Protein AF-A6FX27-F1 (afdb_monomer_lite)

Secondary structure (DSSP, 8-state):
-EEEEEEEEESS--S-SEEEEEEEEE-TT--EEEEEEEEEEEETTEEEEEPPPSHHHHHBTB-TTS-BGGGEEEEE-TTBS--EEEEEEEEEEEESS-SSBPPTT--TTEEEEEEEE---EE-SBS-EEE-HHHHHHHHHHHHT--TTS-HHHHHHHHTTT---S--S-------SS--S-GGGHHHHHHHHHHHTTT--BTTB-GGG---HHHHHHHHHHTT-EEEEETTTTEEEETTT--EE---TT-EEEEE-TTS-EEEEEEEEEEETTTTEEEEEE-STT-EEEEE-HHHHHHHH--EEEEE--

Sequence (309 aa):
MVGARVELRTRTQPEHNNWTRHLSFKNHDGEYKRWKLDFSRKSDRLYSAEFPDGFEVLNSMIEPGGRSYWDSMYLENRGGRTELPLAHLLVELHYEDPAGNSPRDMDHSKIPILDGAITSTLRAGNHKVALNGLARRSRYAWAGVDSSHSSLVRRVARDLGKCGSDGPGDAFGKNCKYGGAVKLLCSEFASWYYYQEDIEIGGEDFRDIVGTQKMHDAFVAADRAYRWHNGRKAWIHKRTEAEYIPKAGDFLERRGADGDAEHAMIMLRWDAANREAIVFNGPWPVTLRRVKVHEEEIDKGKDYWVGRI

Foldseek 3Di:
DKFKKKKFAFPADWPDQKDWKKKWFADPVGDIDIDIFIWGHPDHRMTITTDPDDPVVVCVLQDPQFWGSLQWIKIWQAQAAIKTRTFWMWIWMAADCDPFADDPVDDQRIQTLATDTDRDMHHHHTGMDICLVRSLVSLCVRLVHDPVDDPLLSVLSNQRVRAGGNPPDDPDDDNQQADDDPQQFQLSNLLSSCQVVVNAQPNDRSSPRRHQVVVQVSLVVSQQKFWQDLVVLFTARPPPRDTDDDDFQKKKWKAALVRHTRGIWTFHDADSVQRKTWTQTDVRPRTIHIDSQNCCCVPVVMIMMIGDD

Structure (mmCIF, N/CA/C/O backbone):
data_AF-A6FX27-F1
#
_entry.id   AF-A6FX27-F1
#
loop_
_atom_site.group_PDB
_atom_site.id
_atom_site.type_symbol
_atom_site.label_atom_id
_atom_site.label_alt_id
_atom_site.label_comp_id
_atom_site.label_asym_id
_atom_site.label_entity_id
_atom_site.label_seq_id
_atom_site.pdbx_PDB_ins_code
_atom_site.Cartn_x
_atom_site.Cartn_y
_atom_site.Cartn_z
_atom_site.occupancy
_atom_site.B_iso_or_equiv
_atom_site.auth_seq_id
_atom_site.auth_comp_id
_atom_site.auth_asym_id
_atom_site.auth_atom_id
_atom_site.pdbx_PDB_model_num
ATOM 1 N N . MET A 1 1 ? 10.744 3.511 15.952 1.00 51.69 1 MET A N 1
ATOM 2 C CA . MET A 1 1 ? 9.627 3.174 16.851 1.00 51.69 1 MET A CA 1
ATOM 3 C C . MET A 1 1 ? 8.370 3.075 16.014 1.00 51.69 1 MET A C 1
ATOM 5 O O . MET A 1 1 ? 8.185 3.893 15.127 1.00 51.69 1 MET A O 1
ATOM 9 N N . VAL A 1 2 ? 7.535 2.064 16.229 1.00 62.97 2 VAL A N 1
ATOM 10 C CA . VAL A 1 2 ? 6.202 2.036 15.621 1.00 62.97 2 VAL A CA 1
ATOM 11 C C . VAL A 1 2 ? 5.199 2.083 16.766 1.00 62.97 2 VAL A C 1
ATOM 13 O O . VAL A 1 2 ? 5.362 1.341 17.732 1.00 62.97 2 VAL A O 1
ATOM 16 N N . GLY A 1 3 ? 4.228 2.985 16.690 1.00 72.81 3 GLY A N 1
ATOM 17 C CA . GLY A 1 3 ? 3.113 3.096 17.628 1.00 72.81 3 GLY A CA 1
ATOM 18 C C . GLY A 1 3 ? 1.789 2.870 16.909 1.00 72.81 3 GLY A C 1
ATOM 19 O O . GLY A 1 3 ? 1.741 2.805 15.677 1.00 72.81 3 GLY A O 1
ATOM 20 N N . ALA A 1 4 ? 0.695 2.770 17.659 1.00 80.19 4 ALA A N 1
ATOM 21 C CA . ALA A 1 4 ? -0.627 2.874 17.060 1.00 80.19 4 ALA A CA 1
ATOM 22 C C . ALA A 1 4 ? -1.542 3.776 17.879 1.00 80.19 4 ALA A C 1
ATOM 24 O O . ALA A 1 4 ? -1.493 3.814 19.106 1.00 80.19 4 ALA A O 1
ATOM 25 N N . ARG A 1 5 ? -2.429 4.476 17.182 1.00 87.50 5 ARG A N 1
ATOM 26 C CA . ARG A 1 5 ? -3.506 5.254 17.781 1.00 87.50 5 ARG A CA 1
ATOM 27 C C . ARG A 1 5 ? -4.819 4.526 17.559 1.00 87.50 5 ARG A C 1
ATOM 29 O O . ARG A 1 5 ? -5.145 4.178 16.422 1.00 87.50 5 ARG A O 1
ATOM 36 N N . VAL A 1 6 ? -5.589 4.336 18.632 1.00 92.31 6 VAL A N 1
ATOM 37 C CA . VAL A 1 6 ? -6.932 3.755 18.557 1.00 92.31 6 VAL A CA 1
ATOM 38 C C . VAL A 1 6 ? -7.965 4.712 19.133 1.00 92.31 6 VAL A C 1
ATOM 40 O O . VAL A 1 6 ? -7.930 5.050 20.317 1.00 92.31 6 VAL A O 1
ATOM 43 N N . GLU A 1 7 ? -8.934 5.103 18.309 1.00 95.50 7 GLU A N 1
ATOM 44 C CA . GLU A 1 7 ? -10.059 5.936 18.733 1.00 95.50 7 GLU A CA 1
ATOM 45 C C . GLU A 1 7 ? -11.389 5.307 18.354 1.00 95.50 7 GLU A C 1
ATOM 47 O O . GLU A 1 7 ? -11.593 4.864 17.227 1.00 95.50 7 GLU A O 1
ATOM 52 N N . LEU A 1 8 ? -12.331 5.318 19.290 1.00 96.19 8 LEU A N 1
ATOM 53 C CA . LEU A 1 8 ? -13.689 4.855 19.073 1.00 96.19 8 LEU A CA 1
ATOM 54 C C . LEU A 1 8 ? -14.674 5.980 19.379 1.00 96.19 8 LEU A C 1
ATOM 56 O O . LEU A 1 8 ? -14.697 6.524 20.484 1.00 96.19 8 LEU A O 1
ATOM 60 N N . ARG A 1 9 ? -15.554 6.269 18.419 1.00 97.06 9 ARG A N 1
ATOM 61 C CA . ARG A 1 9 ? -16.763 7.059 18.665 1.00 97.06 9 ARG A CA 1
ATOM 62 C C . ARG A 1 9 ? -17.965 6.146 18.794 1.00 97.06 9 ARG A C 1
ATOM 64 O O . ARG A 1 9 ? -18.094 5.154 18.076 1.00 97.06 9 ARG A O 1
ATOM 71 N N . THR A 1 10 ? -18.871 6.528 19.677 1.00 96.62 10 THR A N 1
ATOM 72 C CA . THR A 1 10 ? -20.149 5.849 19.912 1.00 96.62 10 THR A CA 1
ATOM 73 C C . THR A 1 10 ? -21.310 6.745 19.486 1.00 96.62 10 THR A C 1
ATOM 75 O O . THR A 1 10 ? -21.182 7.967 19.445 1.00 96.62 10 THR A O 1
ATOM 78 N N . ARG A 1 11 ? -22.448 6.159 19.103 1.00 96.00 11 ARG A N 1
ATOM 79 C CA . ARG A 1 11 ? -23.633 6.931 18.683 1.00 96.00 11 ARG A CA 1
ATOM 80 C C . ARG A 1 11 ? -24.336 7.559 19.879 1.00 96.00 11 ARG A C 1
ATOM 82 O O . ARG A 1 11 ? -24.712 8.731 19.847 1.00 96.00 11 ARG A O 1
ATOM 89 N N . THR A 1 12 ? -24.473 6.773 20.938 1.00 93.00 12 THR A N 1
ATOM 90 C CA . THR A 1 12 ? -25.008 7.185 22.234 1.00 93.00 12 THR A CA 1
ATOM 91 C C . THR A 1 12 ? -23.960 6.935 23.303 1.00 93.00 12 THR A C 1
ATOM 93 O O . THR A 1 12 ? -23.092 6.079 23.135 1.00 93.00 12 THR A O 1
ATOM 96 N N . GLN A 1 13 ? -24.042 7.699 24.389 1.00 89.94 13 GLN A N 1
ATOM 97 C CA . GLN A 1 13 ? -23.137 7.575 25.522 1.00 89.94 13 GLN A CA 1
ATOM 98 C C . GLN A 1 13 ? -23.274 6.171 26.154 1.00 89.94 13 GLN A C 1
ATOM 100 O O . GLN A 1 13 ? -24.372 5.819 26.589 1.00 89.94 13 GLN A O 1
ATOM 105 N N . PRO A 1 14 ? -22.197 5.363 26.204 1.00 87.44 14 PRO A N 1
ATOM 106 C CA . PRO A 1 14 ? -22.170 4.118 26.962 1.00 87.44 14 PRO A CA 1
ATOM 107 C C . PRO A 1 14 ? -22.390 4.357 28.458 1.00 87.44 14 PRO A C 1
ATOM 109 O O . PRO A 1 14 ? -22.033 5.411 28.984 1.00 87.44 14 PRO A O 1
ATOM 112 N N . GLU A 1 15 ? -22.892 3.333 29.148 1.00 84.00 15 GLU A N 1
ATOM 113 C CA . GLU A 1 15 ? -23.146 3.348 30.597 1.00 84.00 15 GLU A CA 1
ATOM 114 C C . GLU A 1 15 ? -21.890 3.664 31.428 1.00 84.00 15 GLU A C 1
ATOM 116 O O . GLU A 1 15 ? -21.972 4.260 32.500 1.00 84.00 15 GLU A O 1
ATOM 121 N N . HIS A 1 16 ? -20.709 3.281 30.936 1.00 84.25 16 HIS A N 1
ATOM 122 C CA . HIS A 1 16 ? -19.443 3.477 31.637 1.00 84.25 16 HIS A CA 1
ATOM 123 C C . HIS A 1 16 ? -18.502 4.416 30.874 1.00 84.25 16 HIS A C 1
ATOM 125 O O . HIS A 1 16 ? -18.424 4.416 29.641 1.00 84.25 16 HIS A O 1
ATOM 131 N N . ASN A 1 17 ? -17.730 5.195 31.634 1.00 85.31 17 ASN A N 1
ATOM 132 C CA . ASN A 1 17 ? -16.714 6.102 31.094 1.00 85.31 17 ASN A CA 1
ATOM 133 C C . ASN A 1 17 ? -15.405 5.391 30.722 1.00 85.31 17 ASN A C 1
ATOM 135 O O . ASN A 1 17 ? -14.658 5.914 29.903 1.00 85.31 17 ASN A O 1
ATOM 139 N N . ASN A 1 18 ? -15.148 4.212 31.288 1.00 87.69 18 ASN A N 1
ATOM 140 C CA . ASN A 1 18 ? -13.974 3.399 30.989 1.00 87.69 18 ASN A CA 1
ATOM 141 C C . ASN A 1 18 ? -14.407 1.951 30.789 1.00 87.69 18 ASN A C 1
ATOM 143 O O . ASN A 1 18 ? -15.314 1.474 31.477 1.00 87.69 18 ASN A O 1
ATOM 147 N N . TRP A 1 19 ? -13.781 1.258 29.845 1.00 91.00 19 TRP A N 1
ATOM 148 C CA . TRP A 1 19 ? -14.088 -0.140 29.560 1.00 91.00 19 TRP A CA 1
ATOM 149 C C . TRP A 1 19 ? -12.990 -0.782 28.715 1.00 91.00 19 TRP A C 1
ATOM 151 O O . TRP A 1 19 ? -12.257 -0.113 27.995 1.00 91.00 19 TRP A O 1
ATOM 161 N N . THR A 1 20 ? -12.918 -2.108 28.756 1.00 91.94 20 THR A N 1
ATOM 162 C CA . THR A 1 20 ? -11.947 -2.878 27.975 1.00 91.94 20 THR A CA 1
ATOM 163 C C . THR A 1 20 ? -12.606 -3.531 26.767 1.00 91.94 20 THR A C 1
ATOM 165 O O . THR A 1 20 ? -13.627 -4.201 26.922 1.00 91.94 20 THR A O 1
ATOM 168 N N . ARG A 1 21 ? -12.008 -3.451 25.577 1.00 93.44 21 ARG A N 1
ATOM 169 C CA . ARG A 1 21 ? -12.355 -4.326 24.436 1.00 93.44 21 ARG A CA 1
ATOM 170 C C . ARG A 1 21 ? -11.120 -5.015 23.898 1.00 93.44 21 ARG A C 1
ATOM 172 O O . ARG A 1 21 ? -10.017 -4.742 24.348 1.00 93.44 21 ARG A O 1
ATOM 179 N N . HIS A 1 22 ? -11.317 -5.938 22.966 1.00 93.12 22 HIS A N 1
ATOM 180 C CA . HIS A 1 22 ? -10.202 -6.591 22.302 1.00 93.12 22 HIS A CA 1
ATOM 181 C C . HIS A 1 22 ? -10.217 -6.308 20.816 1.00 93.12 22 HIS A C 1
ATOM 183 O O . HIS A 1 22 ? -11.250 -6.456 20.165 1.00 93.12 22 HIS A O 1
ATOM 189 N N . LEU A 1 23 ? -9.058 -5.961 20.280 1.00 91.19 23 LEU A N 1
ATOM 190 C CA . LEU A 1 23 ? -8.825 -5.970 18.852 1.00 91.19 23 LEU A CA 1
ATOM 191 C C . LEU A 1 23 ? -8.130 -7.285 18.506 1.00 91.19 23 LEU A C 1
ATOM 193 O O . LEU A 1 23 ? -7.084 -7.610 19.062 1.00 91.19 23 LEU A O 1
ATOM 197 N N . SER A 1 24 ? -8.783 -8.095 17.680 1.00 88.81 24 SER A N 1
ATOM 198 C CA . SER A 1 24 ? -8.341 -9.451 17.361 1.00 88.81 24 SER A CA 1
ATOM 199 C C . SER A 1 24 ? -8.011 -9.574 15.889 1.00 88.81 24 SER A C 1
ATOM 201 O O . SER A 1 24 ? -8.742 -9.071 15.036 1.00 88.81 24 SER A O 1
ATOM 203 N N . PHE A 1 25 ? -6.936 -10.293 15.615 1.00 83.56 25 PHE A N 1
ATOM 204 C CA . PHE A 1 25 ? -6.337 -10.450 14.307 1.00 83.56 25 PHE A CA 1
ATOM 205 C C . PHE A 1 25 ? -6.191 -11.918 14.012 1.00 83.56 25 PHE A C 1
ATOM 207 O O . PHE A 1 25 ? -5.679 -12.654 14.852 1.00 83.56 25 PHE A O 1
ATOM 214 N N . LYS A 1 26 ? -6.672 -12.335 12.850 1.00 77.88 26 LYS A N 1
ATOM 215 C CA . LYS A 1 26 ? -6.560 -13.708 12.389 1.00 77.88 26 LYS A CA 1
ATOM 216 C C . LYS A 1 26 ? -5.717 -13.725 11.130 1.00 77.88 26 LYS A C 1
ATOM 218 O O . LYS A 1 26 ? -6.038 -13.003 10.184 1.00 77.88 26 LYS A O 1
ATOM 223 N N . ASN A 1 27 ? -4.689 -14.556 11.136 1.00 70.19 27 ASN A N 1
ATOM 224 C CA . ASN A 1 27 ? -3.852 -14.748 9.971 1.00 70.19 27 ASN A CA 1
ATOM 225 C C . ASN A 1 27 ? -4.395 -15.791 8.987 1.00 70.19 27 ASN A C 1
ATOM 227 O O . ASN A 1 27 ? -5.493 -16.331 9.164 1.00 70.19 27 ASN A O 1
ATOM 231 N N . HIS A 1 28 ? -3.611 -16.054 7.941 1.00 66.00 28 HIS A N 1
ATOM 232 C CA . HIS A 1 28 ? -3.918 -17.010 6.888 1.00 66.00 28 HIS A CA 1
ATOM 233 C C . HIS A 1 28 ? -4.007 -18.469 7.375 1.00 66.00 28 HIS A C 1
ATOM 235 O O . HIS A 1 28 ? -4.911 -19.179 6.937 1.00 66.00 28 HIS A O 1
ATOM 241 N N . ASP A 1 29 ? -3.167 -18.878 8.333 1.00 66.56 29 ASP A N 1
ATOM 242 C CA . ASP A 1 29 ? -3.211 -20.210 8.971 1.00 66.56 29 ASP A CA 1
ATOM 243 C C . ASP A 1 29 ? -4.346 -20.348 9.997 1.00 66.56 29 ASP A C 1
ATOM 245 O O . ASP A 1 29 ? -4.687 -21.426 10.482 1.00 66.56 29 ASP A O 1
ATOM 249 N N . GLY A 1 30 ? -4.990 -19.229 10.310 1.00 72.00 30 GLY A N 1
ATOM 250 C CA . GLY A 1 30 ? -6.136 -19.134 11.186 1.00 72.00 30 GLY A CA 1
ATOM 251 C C . GLY A 1 30 ? -5.825 -18.986 12.671 1.00 72.00 30 GLY A C 1
ATOM 252 O O . GLY A 1 30 ? -6.753 -19.019 13.487 1.00 72.00 30 GLY A O 1
ATOM 253 N N . GLU A 1 31 ? -4.566 -18.744 13.005 1.00 76.62 31 GLU A N 1
ATOM 254 C CA . GLU A 1 31 ? -4.112 -18.335 14.323 1.00 76.62 31 GLU A CA 1
ATOM 255 C C . GLU A 1 31 ? -4.596 -16.929 14.673 1.00 76.62 31 GLU A C 1
ATOM 257 O O . GLU A 1 31 ? -4.802 -16.075 13.808 1.00 76.62 31 GLU A O 1
ATOM 262 N N . TYR A 1 32 ? -4.759 -16.679 15.973 1.00 80.31 32 TYR A N 1
ATOM 263 C CA . TYR A 1 32 ? -5.253 -15.406 16.480 1.00 80.31 32 TYR A CA 1
ATOM 264 C C . TYR A 1 32 ? -4.221 -14.691 17.348 1.00 80.31 32 TYR A C 1
ATOM 266 O O . TYR A 1 32 ? -3.815 -15.225 18.379 1.00 80.31 32 TYR A O 1
ATOM 274 N N . LYS A 1 33 ? -3.944 -13.424 17.029 1.00 81.81 33 LYS A N 1
ATOM 275 C CA . LYS A 1 33 ? -3.377 -12.450 17.973 1.00 81.81 33 LYS A CA 1
ATOM 276 C C . LYS A 1 33 ? -4.484 -11.545 18.491 1.00 81.81 33 LYS A C 1
ATOM 278 O O . LYS A 1 33 ? -5.408 -11.190 17.762 1.00 81.81 33 LYS A O 1
ATOM 283 N N . ARG A 1 34 ? -4.452 -11.233 19.784 1.00 85.81 34 ARG A N 1
ATOM 284 C CA . ARG A 1 34 ? -5.493 -10.434 20.437 1.00 85.81 34 ARG A CA 1
ATOM 285 C C . ARG A 1 34 ? -4.859 -9.407 21.338 1.00 85.81 34 ARG A C 1
ATOM 287 O O . ARG A 1 34 ? -3.998 -9.740 22.145 1.00 85.81 34 ARG A O 1
ATOM 294 N N . TRP A 1 35 ? -5.370 -8.195 21.249 1.00 84.62 35 TRP A N 1
ATOM 295 C CA . TRP A 1 35 ? -4.913 -7.086 22.053 1.00 84.62 35 TRP A CA 1
ATOM 296 C C . TRP A 1 35 ? -6.042 -6.553 22.887 1.00 84.62 35 TRP A C 1
ATOM 298 O O . TRP A 1 35 ? -7.085 -6.163 22.366 1.00 84.62 35 TRP A O 1
ATOM 308 N N . LYS A 1 36 ? -5.814 -6.569 24.192 1.00 89.75 36 LYS A N 1
ATOM 309 C CA . LYS A 1 36 ? -6.678 -5.930 25.163 1.00 89.75 36 LYS A CA 1
ATOM 310 C C . LYS A 1 36 ? -6.445 -4.420 25.079 1.00 89.75 36 LYS A C 1
ATOM 312 O O . LYS A 1 36 ? -5.312 -3.970 25.174 1.00 89.75 36 LYS A O 1
ATOM 317 N N . LEU A 1 37 ? -7.518 -3.671 24.874 1.00 90.19 37 LEU A N 1
ATOM 318 C CA . LEU A 1 37 ? -7.531 -2.221 24.750 1.00 90.19 37 LEU A CA 1
ATOM 319 C C . LEU A 1 37 ? -8.355 -1.644 25.891 1.00 90.19 37 LEU A C 1
ATOM 321 O O . LEU A 1 37 ? -9.557 -1.917 25.983 1.00 90.19 37 LEU A O 1
ATOM 325 N N . ASP A 1 38 ? -7.715 -0.842 26.731 1.00 92.31 38 ASP A N 1
ATOM 326 C CA . ASP A 1 38 ? -8.366 -0.147 27.834 1.00 92.31 38 ASP A CA 1
ATOM 327 C C . ASP A 1 38 ? -8.764 1.258 27.368 1.00 92.31 38 ASP A C 1
ATOM 329 O O . ASP A 1 38 ? -7.949 2.171 27.243 1.00 92.31 38 ASP A O 1
ATOM 333 N N . PHE A 1 39 ? -10.045 1.413 27.040 1.00 92.88 39 PHE A N 1
ATOM 334 C CA . PHE A 1 39 ? -10.579 2.658 26.516 1.00 92.88 39 PHE A CA 1
ATOM 335 C C . PHE A 1 39 ? -10.940 3.611 27.646 1.00 92.88 39 PHE A C 1
ATOM 337 O O . PHE A 1 39 ? -11.722 3.274 28.539 1.00 92.88 39 PHE A O 1
ATOM 344 N N . SER A 1 40 ? -10.427 4.832 27.531 1.00 93.56 40 SER A N 1
ATOM 345 C CA . SER A 1 40 ? -10.748 5.958 28.402 1.00 93.56 40 SER A CA 1
ATOM 346 C C . SER A 1 40 ? -11.501 7.026 27.620 1.00 93.56 40 SER A C 1
ATOM 348 O O . SER A 1 40 ? -11.150 7.340 26.477 1.00 93.56 40 SER A O 1
ATOM 350 N N . ARG A 1 41 ? -12.542 7.606 28.221 1.00 94.06 41 ARG A N 1
ATOM 351 C CA . ARG A 1 41 ? -13.288 8.711 27.604 1.00 94.06 41 ARG A CA 1
ATOM 352 C C . ARG A 1 41 ? -12.392 9.945 27.460 1.00 94.06 41 ARG A C 1
ATOM 354 O O . ARG A 1 41 ? -11.782 10.382 28.430 1.00 94.06 41 ARG A O 1
ATOM 361 N N . LYS A 1 42 ? -12.350 10.527 26.260 1.00 94.00 42 LYS A N 1
ATOM 362 C CA . LYS A 1 42 ? -11.660 11.800 25.985 1.00 94.00 42 LYS A CA 1
ATOM 363 C C . LYS A 1 42 ? -12.622 12.982 25.913 1.00 94.00 42 LYS A C 1
ATOM 365 O O . LYS A 1 42 ? -12.295 14.065 26.379 1.00 94.00 42 LYS A O 1
ATOM 370 N N . SER A 1 43 ? -13.804 12.784 25.336 1.00 91.88 43 SER A N 1
ATOM 371 C CA . SER A 1 43 ? -14.843 13.816 25.239 1.00 91.88 43 SER A CA 1
ATOM 372 C C . SER A 1 43 ? -16.229 13.182 25.085 1.00 91.88 43 SER A C 1
ATOM 374 O O . SER A 1 43 ? -16.409 11.995 25.382 1.00 91.88 43 SER A O 1
ATOM 376 N N . ASP A 1 44 ? -17.245 13.955 24.682 1.00 89.94 44 ASP A N 1
ATOM 377 C CA . ASP A 1 44 ? -18.573 13.392 24.448 1.00 89.94 44 ASP A CA 1
ATOM 378 C C . ASP A 1 44 ? -18.512 12.285 23.389 1.00 89.94 44 ASP A C 1
ATOM 380 O O . ASP A 1 44 ? -18.108 12.520 22.249 1.00 89.94 44 ASP A O 1
ATOM 384 N N . ARG A 1 45 ? -18.882 11.062 23.795 1.00 92.94 45 ARG A N 1
ATOM 385 C CA . ARG A 1 45 ? -18.918 9.858 22.953 1.00 92.94 45 ARG A CA 1
ATOM 386 C C . ARG A 1 45 ? -17.603 9.442 22.278 1.00 92.94 45 ARG A C 1
ATOM 388 O O . ARG A 1 45 ? -17.629 8.481 21.507 1.00 92.94 45 ARG A O 1
ATOM 395 N N . LEU A 1 46 ? -16.477 10.093 22.577 1.00 95.94 46 LEU A N 1
ATOM 396 C CA . LEU A 1 46 ? -15.145 9.754 22.070 1.00 95.94 46 LEU A CA 1
ATOM 397 C C . LEU A 1 46 ? -14.312 9.072 23.153 1.00 95.94 46 LEU A C 1
ATOM 399 O O . LEU A 1 46 ? -14.144 9.594 24.257 1.00 95.94 46 LEU A O 1
ATOM 403 N N . TYR A 1 47 ? -13.741 7.935 22.785 1.00 95.62 47 TYR A N 1
ATOM 404 C CA . TYR A 1 47 ? -12.903 7.105 23.628 1.00 95.62 47 TYR A CA 1
ATOM 405 C C . TYR A 1 47 ? -11.592 6.822 22.910 1.00 95.62 47 TYR A C 1
ATOM 407 O O . TYR A 1 47 ? -11.589 6.548 21.712 1.00 95.62 47 TYR A O 1
ATOM 415 N N . SER A 1 48 ? -10.490 6.847 23.644 1.00 94.31 48 SER A N 1
ATOM 416 C CA . SER A 1 48 ? -9.177 6.454 23.139 1.00 94.31 48 SER A CA 1
ATOM 417 C C . SER A 1 48 ? -8.684 5.250 23.915 1.00 94.31 48 SER A C 1
ATOM 419 O O . SER A 1 48 ? -8.852 5.212 25.136 1.00 94.31 48 SER A O 1
ATOM 421 N N . ALA A 1 49 ? -8.022 4.331 23.234 1.00 91.31 49 ALA A N 1
ATOM 422 C CA . ALA A 1 49 ? -7.160 3.362 23.883 1.00 91.31 49 ALA A CA 1
ATOM 423 C C . ALA A 1 49 ? -5.728 3.630 23.441 1.00 91.31 49 ALA A C 1
ATOM 425 O O . ALA A 1 49 ? -5.481 3.952 22.275 1.00 91.31 49 ALA A O 1
ATOM 426 N N . GLU A 1 50 ? -4.805 3.496 24.380 1.00 79.19 50 GLU A N 1
ATOM 427 C CA . GLU A 1 50 ? -3.399 3.412 24.030 1.00 79.19 50 GLU A CA 1
ATOM 428 C C . GLU A 1 50 ? -3.119 2.020 23.493 1.00 79.19 50 GLU A C 1
ATOM 430 O O . GLU A 1 50 ? -3.662 1.006 23.948 1.00 79.19 50 GLU A O 1
ATOM 435 N N . PHE A 1 51 ? -2.306 2.009 22.455 1.00 72.25 51 PHE A N 1
ATOM 436 C CA . PHE A 1 51 ? -1.755 0.794 21.927 1.00 72.25 51 PHE A CA 1
ATOM 437 C C . PHE A 1 51 ? -0.502 0.463 22.745 1.00 72.25 51 PHE A C 1
ATOM 439 O O . PHE A 1 51 ? 0.218 1.401 23.075 1.00 72.25 51 PHE A O 1
ATOM 446 N N . PRO A 1 52 ? -0.233 -0.798 23.135 1.00 63.59 52 PRO A N 1
ATOM 447 C CA . PRO A 1 52 ? 0.972 -1.081 23.903 1.00 63.59 52 PRO A CA 1
ATOM 448 C C . PRO A 1 52 ? 2.200 -0.639 23.099 1.00 63.59 52 PRO A C 1
ATOM 450 O O . PRO A 1 52 ? 2.412 -1.117 21.982 1.00 63.59 52 PRO A O 1
ATOM 453 N N . ASP A 1 53 ? 2.962 0.301 23.655 1.00 50.69 53 ASP A N 1
ATOM 454 C CA . ASP A 1 53 ? 4.148 0.853 23.011 1.00 50.69 53 ASP A CA 1
ATOM 455 C C . ASP A 1 53 ? 5.269 -0.188 22.961 1.00 50.69 53 ASP A C 1
ATOM 457 O O . ASP A 1 53 ? 5.482 -0.957 23.901 1.00 50.69 53 ASP A O 1
ATOM 461 N N . GLY A 1 54 ? 6.013 -0.194 21.855 1.00 47.53 54 GLY A N 1
ATOM 462 C CA . GLY A 1 54 ? 7.205 -1.021 21.694 1.00 47.53 54 GLY A CA 1
ATOM 463 C C . GLY A 1 54 ? 7.273 -1.715 20.340 1.00 47.53 54 GLY A C 1
ATOM 464 O O . GLY A 1 54 ? 6.319 -2.342 19.880 1.00 47.53 54 GLY A O 1
ATOM 465 N N . PHE A 1 55 ? 8.454 -1.651 19.721 1.00 44.41 55 PHE A N 1
ATOM 466 C CA . PHE A 1 55 ? 8.770 -2.335 18.462 1.00 44.41 55 PHE A CA 1
ATOM 467 C C . PHE A 1 55 ? 8.440 -3.838 18.518 1.00 44.41 55 PHE A C 1
ATOM 469 O O . PHE A 1 55 ? 7.962 -4.407 17.543 1.00 44.41 55 PHE A O 1
ATOM 476 N N . GLU A 1 56 ? 8.600 -4.466 19.685 1.00 52.56 56 GLU A N 1
ATOM 477 C CA . GLU A 1 56 ? 8.300 -5.881 19.922 1.00 52.56 56 GLU A CA 1
ATOM 478 C C . GLU A 1 56 ? 6.810 -6.231 19.784 1.00 52.56 56 GLU A C 1
ATOM 480 O O . GLU A 1 56 ? 6.482 -7.317 19.312 1.00 52.56 56 GLU A O 1
ATOM 485 N N . VAL A 1 57 ? 5.894 -5.323 20.139 1.00 54.31 57 VAL A N 1
ATOM 486 C CA . VAL A 1 57 ? 4.444 -5.585 20.116 1.00 54.31 57 VAL A CA 1
ATOM 487 C C . VAL A 1 57 ? 3.897 -5.580 18.695 1.00 54.31 57 VAL A C 1
ATOM 489 O O . VAL A 1 57 ? 2.987 -6.358 18.414 1.00 54.31 57 VAL A O 1
ATOM 492 N N . LEU A 1 58 ? 4.458 -4.744 17.816 1.00 54.38 58 LEU A N 1
ATOM 493 C CA . LEU A 1 58 ? 4.125 -4.689 16.388 1.00 54.38 58 LEU A CA 1
ATOM 494 C C . LEU A 1 58 ? 4.990 -5.622 15.522 1.00 54.38 58 LEU A C 1
ATOM 496 O O . LEU A 1 58 ? 4.560 -5.961 14.420 1.00 54.38 58 LEU A O 1
ATOM 500 N N . ASN A 1 59 ? 6.140 -6.092 16.029 1.00 50.38 59 ASN A N 1
ATOM 501 C CA . ASN A 1 59 ? 6.873 -7.240 15.479 1.00 50.38 59 ASN A CA 1
ATOM 502 C C . ASN A 1 59 ? 6.216 -8.581 15.821 1.00 50.38 59 ASN A C 1
ATOM 504 O O . ASN A 1 59 ? 6.087 -9.435 14.957 1.00 50.38 59 ASN A O 1
ATOM 508 N N . SER A 1 60 ? 5.702 -8.785 17.039 1.00 51.22 60 SER A N 1
ATOM 509 C CA . SER A 1 60 ? 4.525 -9.655 17.203 1.00 51.22 60 SER A CA 1
ATOM 510 C C . SER A 1 60 ? 3.440 -9.046 16.302 1.00 51.22 60 SER A C 1
ATOM 512 O O . SER A 1 60 ? 3.435 -7.863 16.204 1.00 51.22 60 SER A O 1
ATOM 514 N N . MET A 1 61 ? 2.483 -9.683 15.644 1.00 55.22 61 MET A N 1
ATOM 515 C CA . MET A 1 61 ? 1.771 -9.143 14.448 1.00 55.22 61 MET A CA 1
ATOM 516 C C . MET A 1 61 ? 2.525 -9.257 13.147 1.00 55.22 61 MET A C 1
ATOM 518 O O . MET A 1 61 ? 1.855 -9.274 12.119 1.00 55.22 61 MET A O 1
ATOM 522 N N . ILE A 1 62 ? 3.840 -9.398 13.171 1.00 53.91 62 ILE A N 1
ATOM 523 C CA . ILE A 1 62 ? 4.567 -10.090 12.120 1.00 53.91 62 ILE A CA 1
ATOM 524 C C . ILE A 1 62 ? 4.650 -11.560 12.578 1.00 53.91 62 ILE A C 1
ATOM 526 O O . ILE A 1 62 ? 4.770 -11.876 13.769 1.00 53.91 62 ILE A O 1
ATOM 530 N N . GLU A 1 63 ? 4.362 -12.476 11.669 1.00 47.91 63 GLU A N 1
ATOM 531 C CA . GLU A 1 63 ? 4.568 -13.914 11.830 1.00 47.91 63 GLU A CA 1
ATOM 532 C C . GLU A 1 63 ? 6.054 -14.237 11.709 1.00 47.91 63 GLU A C 1
ATOM 534 O O . GLU A 1 63 ? 6.766 -13.491 11.036 1.00 47.91 63 GLU A O 1
ATOM 539 N N . PRO A 1 64 ? 6.519 -15.369 12.266 1.00 41.09 64 PRO A N 1
ATOM 540 C CA . PRO A 1 64 ? 7.667 -16.058 11.690 1.00 41.09 64 PRO A CA 1
ATOM 541 C C . PRO A 1 64 ? 7.360 -16.297 10.209 1.00 41.09 64 PRO A C 1
ATOM 543 O O . PRO A 1 64 ? 6.383 -16.965 9.872 1.00 41.09 64 PRO A O 1
ATOM 546 N N . GLY A 1 65 ? 8.112 -15.670 9.318 1.00 44.72 65 GLY A N 1
ATOM 547 C CA . GLY A 1 65 ? 7.775 -15.606 7.907 1.00 44.72 65 GLY A CA 1
ATOM 548 C C . GLY A 1 65 ? 7.167 -14.279 7.452 1.00 44.72 65 GLY A C 1
ATOM 549 O O . GLY A 1 65 ? 6.472 -14.246 6.436 1.00 44.72 65 GLY A O 1
ATOM 550 N N . GLY A 1 66 ? 7.392 -13.171 8.159 1.00 48.09 66 GLY A N 1
ATOM 551 C CA . GLY A 1 66 ? 7.176 -11.808 7.672 1.00 48.09 66 GLY A CA 1
ATOM 552 C C . GLY A 1 66 ? 5.735 -11.430 7.314 1.00 48.09 66 GLY A C 1
ATOM 553 O O . GLY A 1 66 ? 5.502 -10.308 6.884 1.00 48.09 66 GLY A O 1
ATOM 554 N N . ARG A 1 67 ? 4.747 -12.319 7.430 1.00 53.06 67 ARG A N 1
ATOM 555 C CA . ARG A 1 67 ? 3.343 -12.023 7.118 1.00 53.06 67 ARG A CA 1
ATOM 556 C C . ARG A 1 67 ? 2.682 -11.356 8.299 1.00 53.06 67 ARG A C 1
ATOM 558 O O . ARG A 1 67 ? 2.988 -11.657 9.445 1.00 53.06 67 ARG A O 1
ATOM 565 N N . SER A 1 68 ? 1.764 -10.438 8.025 1.00 60.53 68 SER A N 1
ATOM 566 C CA . SER A 1 68 ? 1.130 -9.695 9.097 1.00 60.53 68 SER A CA 1
ATOM 567 C C . SER A 1 68 ? -0.273 -10.195 9.422 1.00 60.53 68 SER A C 1
ATOM 569 O O . SER A 1 68 ? -1.065 -10.435 8.515 1.00 60.53 68 SER A O 1
ATOM 571 N N . TYR A 1 69 ? -0.619 -10.274 10.712 1.00 65.00 69 TYR A N 1
ATOM 572 C CA . TYR A 1 69 ? -1.900 -10.815 11.205 1.00 65.00 69 TYR A CA 1
ATOM 573 C C . TYR A 1 69 ? -3.141 -10.005 10.751 1.00 65.00 69 TYR A C 1
ATOM 575 O O . TYR A 1 69 ? -4.281 -10.392 11.013 1.00 65.00 69 TYR A O 1
ATOM 583 N N . TRP A 1 70 ? -2.955 -8.888 10.040 1.00 67.69 70 TRP A N 1
ATOM 584 C CA . TRP A 1 70 ? -4.002 -7.970 9.569 1.00 67.69 70 TRP A CA 1
ATOM 585 C C . TRP A 1 70 ? -4.911 -8.511 8.449 1.00 67.69 70 TRP A C 1
ATOM 587 O O . TRP A 1 70 ? -5.686 -7.741 7.870 1.00 67.69 70 TRP A O 1
ATOM 597 N N . ASP A 1 71 ? -4.835 -9.795 8.106 1.00 66.06 71 ASP A N 1
ATOM 598 C CA . ASP A 1 71 ? -5.686 -10.401 7.074 1.00 66.06 71 ASP A CA 1
ATOM 599 C C . ASP A 1 71 ? -7.160 -10.433 7.484 1.00 66.06 71 ASP A C 1
ATOM 601 O O . ASP A 1 71 ? -8.057 -10.247 6.656 1.00 66.06 71 ASP A O 1
ATOM 605 N N . SER A 1 72 ? -7.429 -10.606 8.778 1.00 80.94 72 SER A N 1
ATOM 606 C CA . SER A 1 72 ? -8.765 -10.466 9.347 1.00 80.94 72 SER A CA 1
ATOM 607 C C . SER A 1 72 ? -8.728 -9.774 10.697 1.00 80.94 72 SER A C 1
ATOM 609 O O . SER A 1 72 ? -8.014 -10.199 11.590 1.00 80.94 72 SER A O 1
ATOM 611 N N . MET A 1 73 ? -9.553 -8.748 10.867 1.00 86.31 73 MET A N 1
ATOM 612 C CA . MET A 1 73 ? -9.579 -7.860 12.021 1.00 86.31 73 MET A CA 1
ATOM 613 C C . MET A 1 73 ? -10.984 -7.829 12.633 1.00 86.31 73 MET A C 1
ATOM 615 O O . MET A 1 73 ? -11.987 -7.722 11.921 1.00 86.31 73 MET A O 1
ATOM 619 N N . TYR A 1 74 ? -11.064 -7.906 13.960 1.00 92.50 74 TYR A N 1
ATOM 620 C CA . TYR A 1 74 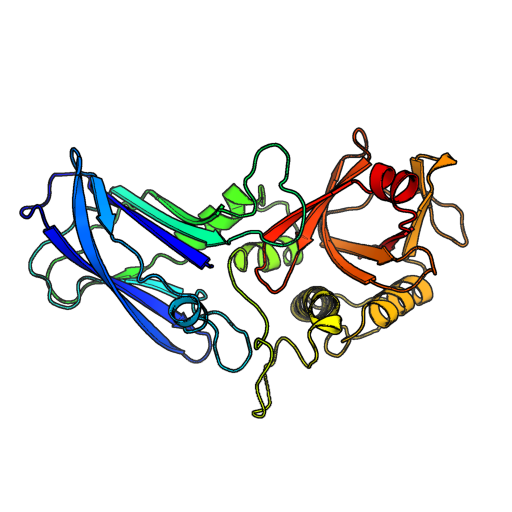? -12.314 -7.935 14.719 1.00 92.50 74 TYR A CA 1
ATOM 621 C C . TYR A 1 74 ? -12.224 -7.043 15.955 1.00 92.50 74 TYR A C 1
ATOM 623 O O . TYR A 1 74 ? -11.210 -7.056 16.647 1.00 92.50 74 TYR A O 1
ATOM 631 N N . LEU A 1 75 ? -13.311 -6.343 16.281 1.00 94.94 75 LEU A N 1
ATOM 632 C CA . LEU A 1 75 ? -13.504 -5.728 17.597 1.00 94.94 75 LEU A CA 1
ATOM 633 C C . LEU A 1 75 ? -14.387 -6.648 18.451 1.00 94.94 75 LEU A C 1
ATOM 635 O O . LEU A 1 75 ? -15.506 -6.966 18.047 1.00 94.94 75 LEU A O 1
ATOM 639 N N . GLU A 1 76 ? -13.905 -7.079 19.617 1.00 96.25 76 GLU A N 1
ATOM 640 C CA . GLU A 1 76 ? -14.555 -8.073 20.481 1.00 96.25 76 GLU A CA 1
ATOM 641 C C . GLU A 1 76 ? -14.857 -7.536 21.892 1.00 96.25 76 GLU A C 1
ATOM 643 O O . GLU A 1 76 ? -14.078 -6.771 22.465 1.00 96.25 76 GLU A O 1
ATOM 648 N N . ASN A 1 77 ? -15.968 -7.993 22.484 1.00 93.75 77 ASN A N 1
ATOM 649 C CA . ASN A 1 77 ? -16.350 -7.684 23.873 1.00 93.75 77 ASN A CA 1
ATOM 650 C C . ASN A 1 77 ? -15.899 -8.746 24.894 1.00 93.75 77 ASN A C 1
ATOM 652 O O . ASN A 1 77 ? -15.636 -8.418 26.044 1.00 93.75 77 ASN A O 1
ATOM 656 N N . ARG A 1 78 ? -15.750 -10.009 24.468 1.00 92.81 78 ARG A N 1
ATOM 657 C CA . ARG A 1 78 ? -15.185 -11.130 25.257 1.00 92.81 78 ARG A CA 1
ATOM 658 C C . ARG A 1 78 ? -15.671 -11.218 26.716 1.00 92.81 78 ARG A C 1
ATOM 660 O O . ARG A 1 78 ? -14.870 -11.356 27.634 1.00 92.81 78 ARG A O 1
ATOM 667 N N . GLY A 1 79 ? -16.979 -11.129 26.930 1.00 89.38 79 GLY A N 1
ATOM 668 C CA . GLY A 1 79 ? -17.592 -11.259 28.255 1.00 89.38 79 GLY A CA 1
ATOM 669 C C . GLY A 1 79 ? -17.818 -9.932 28.980 1.00 89.38 79 GLY A C 1
ATOM 670 O O . GLY A 1 79 ? -18.348 -9.937 30.089 1.00 89.38 79 GLY A O 1
ATOM 671 N N . GLY A 1 80 ? -17.471 -8.792 28.373 1.00 89.31 80 GLY A N 1
ATOM 672 C CA . GLY A 1 80 ? -17.792 -7.479 28.925 1.00 89.31 80 GLY A CA 1
ATOM 673 C C . GLY A 1 80 ? -19.302 -7.227 28.987 1.00 89.31 80 GLY A C 1
ATOM 674 O O . GLY A 1 80 ? -20.066 -7.658 28.124 1.00 89.31 80 GLY A O 1
ATOM 675 N N . ARG A 1 81 ? -19.748 -6.527 30.033 1.00 90.31 81 ARG A N 1
ATOM 676 C CA . ARG A 1 81 ? -21.179 -6.310 30.320 1.00 90.31 81 ARG A CA 1
ATOM 677 C C . ARG A 1 81 ? -21.788 -5.127 29.571 1.00 90.31 81 ARG A C 1
ATOM 679 O O . ARG A 1 81 ? -22.996 -5.073 29.400 1.00 90.31 81 ARG A O 1
ATOM 686 N N . THR A 1 82 ? -20.955 -4.203 29.102 1.00 89.88 82 THR A N 1
ATOM 687 C CA . THR A 1 82 ? -21.414 -2.983 28.435 1.00 89.88 82 THR A CA 1
ATOM 688 C C . THR A 1 82 ? -21.591 -3.225 26.942 1.00 89.88 82 THR A C 1
ATOM 690 O O . THR A 1 82 ? -20.676 -3.688 26.255 1.00 89.88 82 THR A O 1
ATOM 693 N N . GLU A 1 83 ? -22.753 -2.866 26.420 1.00 93.19 83 GLU A N 1
ATOM 694 C CA . GLU A 1 83 ? -22.982 -2.764 24.985 1.00 93.19 83 GLU A CA 1
ATOM 695 C C . GLU A 1 83 ? -22.398 -1.453 24.438 1.00 93.19 83 GLU A C 1
ATOM 697 O O . GLU A 1 83 ? -22.511 -0.407 25.074 1.00 93.19 83 GLU A O 1
ATOM 702 N N . LEU A 1 84 ? -21.769 -1.496 23.258 1.00 93.88 84 LEU A N 1
ATOM 703 C CA . LEU A 1 84 ? -21.241 -0.301 22.594 1.00 93.88 84 LEU A CA 1
ATOM 704 C C . LEU A 1 84 ? -21.946 -0.069 21.253 1.00 93.88 84 LEU A C 1
ATOM 706 O O . LEU A 1 84 ? -21.684 -0.800 20.291 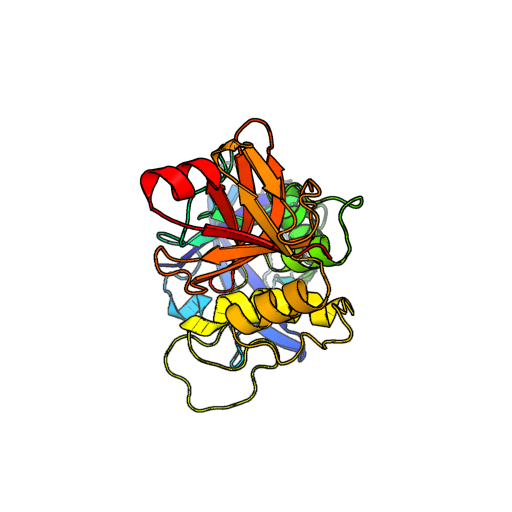1.00 93.88 84 LEU A O 1
ATOM 710 N N . PRO A 1 85 ? -22.803 0.958 21.139 1.00 94.56 85 PRO A N 1
ATOM 711 C CA . PRO A 1 85 ? -23.351 1.387 19.862 1.00 94.56 85 PRO A CA 1
ATOM 712 C C . PRO A 1 85 ? -22.268 2.166 19.112 1.00 94.56 85 PRO A C 1
ATOM 714 O O . PRO A 1 85 ? -22.109 3.373 19.294 1.00 94.56 85 PRO A O 1
ATOM 717 N N . LEU A 1 86 ? -21.482 1.459 18.304 1.00 96.06 86 LEU A N 1
ATOM 718 C CA . LEU A 1 86 ? -20.330 2.016 17.594 1.00 96.06 86 LEU A CA 1
ATOM 719 C C . LEU A 1 86 ? -20.801 3.085 16.599 1.00 96.06 86 LEU A C 1
ATOM 721 O O . LEU A 1 86 ? -21.880 2.970 16.043 1.00 96.06 86 LEU A O 1
ATOM 725 N N . ALA A 1 87 ? -20.028 4.135 16.374 1.00 96.81 87 ALA A N 1
ATOM 726 C CA . ALA A 1 87 ? -20.284 5.114 15.313 1.00 96.81 87 ALA A CA 1
ATOM 727 C C . ALA A 1 87 ? -19.123 5.145 14.328 1.00 96.81 87 ALA A C 1
ATOM 729 O O . ALA A 1 87 ? -19.326 5.205 13.120 1.00 96.81 87 ALA A O 1
ATOM 730 N N . HIS A 1 88 ? -17.905 5.087 14.857 1.00 97.56 88 HIS A N 1
ATOM 731 C CA . HIS A 1 88 ? -16.680 5.237 14.096 1.00 97.56 88 HIS A CA 1
ATOM 732 C C . HIS A 1 88 ? -15.528 4.572 14.841 1.00 97.56 88 HIS A C 1
ATOM 734 O O . HIS A 1 88 ? -15.487 4.647 16.070 1.00 97.56 88 HIS A O 1
ATOM 740 N N . LEU A 1 89 ? -14.590 3.971 14.119 1.00 96.31 89 LEU A N 1
ATOM 741 C CA . LEU A 1 89 ? -13.344 3.451 14.675 1.00 96.31 89 LEU A CA 1
ATOM 742 C C . LEU A 1 89 ? -12.180 3.971 13.832 1.00 96.31 89 LEU A C 1
ATOM 744 O O . LEU A 1 89 ? -12.266 3.973 12.609 1.00 96.31 89 LEU A O 1
ATOM 748 N N . LEU A 1 90 ? -11.117 4.390 14.505 1.00 95.38 90 LEU A N 1
ATOM 749 C CA . LEU A 1 90 ? -9.816 4.696 13.932 1.00 95.38 90 LEU A CA 1
ATOM 750 C C . LEU A 1 90 ? -8.789 3.749 14.558 1.00 95.38 90 LEU A C 1
ATOM 752 O O . LEU A 1 90 ? -8.737 3.614 15.780 1.00 95.38 90 LEU A O 1
ATOM 756 N N . VAL A 1 91 ? -7.990 3.107 13.715 1.00 91.62 91 VAL A N 1
ATOM 757 C CA . VAL A 1 91 ? -6.764 2.381 14.042 1.00 91.62 91 VAL A CA 1
ATOM 758 C C . VAL A 1 91 ? -5.709 2.844 13.044 1.00 91.62 91 VAL A C 1
ATOM 760 O O . VAL A 1 91 ? -5.771 2.507 11.860 1.00 91.62 91 VAL A O 1
ATOM 763 N N . GLU A 1 92 ? -4.756 3.630 13.525 1.00 90.06 92 GLU A N 1
ATOM 764 C CA . GLU A 1 92 ? -3.705 4.256 12.722 1.00 90.06 92 GLU A CA 1
ATOM 765 C C . GLU A 1 92 ? -2.339 3.790 13.224 1.00 90.06 92 GLU A C 1
ATOM 767 O O . GLU A 1 92 ? -2.068 3.893 14.418 1.00 90.06 92 GLU A O 1
ATOM 772 N N . LEU A 1 93 ? -1.494 3.266 12.334 1.00 84.62 93 LEU A N 1
ATOM 773 C CA . LEU A 1 93 ? -0.107 2.921 12.657 1.00 84.62 93 LEU A CA 1
ATOM 774 C C . LEU A 1 93 ? 0.799 4.115 12.395 1.00 84.62 93 LEU A C 1
ATOM 776 O O . LEU A 1 93 ? 0.676 4.770 11.361 1.00 84.62 93 LEU A O 1
ATOM 780 N N . HIS A 1 94 ? 1.696 4.384 13.335 1.00 83.50 94 HIS A N 1
ATOM 781 C CA . HIS A 1 94 ? 2.650 5.489 13.304 1.00 83.50 94 HIS A CA 1
ATOM 782 C C . HIS A 1 94 ? 4.049 4.902 13.219 1.00 83.50 94 HIS A C 1
ATOM 784 O O . HIS A 1 94 ? 4.472 4.229 14.149 1.00 83.50 94 HIS A O 1
ATOM 790 N N . TYR A 1 95 ? 4.766 5.148 12.133 1.00 76.75 95 TYR A N 1
ATOM 791 C CA . TYR A 1 95 ? 6.145 4.711 11.940 1.00 76.75 95 TYR A CA 1
ATOM 792 C C . TYR A 1 95 ? 7.093 5.876 12.215 1.00 76.75 95 TYR A C 1
ATOM 794 O O . TYR A 1 95 ? 6.913 6.966 11.692 1.00 76.75 95 TYR A O 1
ATOM 802 N N . GLU A 1 96 ? 8.128 5.662 13.013 1.00 71.38 96 GLU A N 1
ATOM 803 C CA . GLU A 1 96 ? 9.219 6.623 13.160 1.00 71.38 96 GLU A CA 1
ATOM 804 C C . GLU A 1 96 ? 10.112 6.533 11.921 1.00 71.38 96 GLU A C 1
ATOM 806 O O . GLU A 1 96 ? 10.679 5.476 11.645 1.00 71.38 96 GLU A O 1
ATOM 811 N N . ASP A 1 97 ? 10.184 7.633 11.175 1.00 68.56 97 ASP A N 1
ATOM 812 C CA . ASP A 1 97 ? 11.052 7.825 10.007 1.00 68.56 97 ASP A CA 1
ATOM 813 C C . ASP A 1 97 ? 11.040 6.680 8.963 1.00 68.56 97 ASP A C 1
ATOM 815 O O . ASP A 1 97 ? 12.077 6.088 8.647 1.00 68.56 97 ASP A O 1
ATOM 819 N N . PRO A 1 98 ? 9.873 6.307 8.399 1.00 69.81 98 PRO A N 1
ATOM 820 C CA . PRO A 1 98 ? 9.848 5.337 7.314 1.00 69.81 98 PRO A CA 1
ATOM 821 C C . PRO A 1 98 ? 10.593 5.878 6.093 1.00 69.81 98 PRO A C 1
ATOM 823 O O . PRO A 1 98 ? 10.373 7.009 5.657 1.00 69.81 98 PRO A O 1
ATOM 826 N N . ALA A 1 99 ? 11.429 5.030 5.492 1.00 67.69 99 ALA A N 1
ATOM 827 C CA . ALA A 1 99 ? 12.302 5.420 4.394 1.00 67.69 99 ALA A CA 1
ATOM 828 C C . ALA A 1 99 ? 11.543 6.067 3.219 1.00 67.69 99 ALA A C 1
ATOM 830 O O . ALA A 1 99 ? 10.656 5.464 2.609 1.00 67.69 99 ALA A O 1
ATOM 831 N N . GLY A 1 100 ? 11.983 7.265 2.830 1.00 72.00 100 GLY A N 1
ATOM 832 C CA . GLY A 1 100 ? 11.489 7.980 1.656 1.00 72.00 100 GLY A CA 1
ATOM 833 C C . GLY A 1 100 ? 10.747 9.271 1.981 1.00 72.00 100 GLY A C 1
ATOM 834 O O . GLY A 1 100 ? 10.667 9.702 3.123 1.00 72.00 100 GLY A O 1
ATOM 835 N N . ASN A 1 101 ? 10.221 9.906 0.933 1.00 80.12 101 ASN A N 1
ATOM 836 C CA . ASN A 1 101 ? 9.476 11.154 1.052 1.00 80.12 101 ASN A CA 1
ATOM 837 C C . ASN A 1 101 ? 7.972 10.898 1.034 1.00 80.12 101 ASN A C 1
ATOM 839 O O . ASN A 1 101 ? 7.477 10.138 0.195 1.00 80.12 101 ASN A O 1
ATOM 843 N N . SER A 1 102 ? 7.253 11.644 1.868 1.00 81.44 102 SER A N 1
ATOM 844 C CA . SER A 1 102 ? 5.796 11.725 1.831 1.00 81.44 102 SER A CA 1
ATOM 845 C C . SER A 1 102 ? 5.296 12.244 0.473 1.00 81.44 102 SER A C 1
ATOM 847 O O . SER A 1 102 ? 5.898 13.168 -0.106 1.00 81.44 102 SER A O 1
ATOM 849 N N . PRO A 1 103 ? 4.193 11.686 -0.059 1.00 81.94 103 PRO A N 1
ATOM 850 C CA . PRO A 1 103 ? 3.354 12.378 -1.036 1.00 81.94 103 PRO A CA 1
ATOM 851 C C . PRO A 1 103 ? 2.897 13.741 -0.484 1.00 81.94 103 PRO A C 1
ATOM 853 O O . PRO A 1 103 ? 2.756 13.898 0.722 1.00 81.94 103 PRO A O 1
ATOM 856 N N . ARG A 1 104 ? 2.680 14.741 -1.352 1.00 70.62 104 ARG A N 1
ATOM 857 C CA . ARG A 1 104 ? 2.462 16.146 -0.929 1.00 70.62 104 ARG A CA 1
ATOM 858 C C . ARG A 1 104 ? 1.319 16.328 0.080 1.00 70.62 104 ARG A C 1
ATOM 860 O O . ARG A 1 104 ? 1.446 17.162 0.967 1.00 70.62 104 ARG A O 1
ATOM 867 N N . ASP A 1 105 ? 0.274 15.513 -0.026 1.00 77.81 105 ASP A N 1
ATOM 868 C CA . ASP A 1 105 ? -0.947 15.633 0.780 1.00 77.81 105 ASP A CA 1
ATOM 869 C C . ASP A 1 105 ? -1.123 14.482 1.788 1.00 77.81 105 ASP A C 1
ATOM 871 O O . ASP A 1 105 ? -2.223 14.260 2.292 1.00 77.81 105 ASP A O 1
ATOM 875 N N . MET A 1 106 ? -0.073 13.691 2.045 1.00 81.56 106 MET A N 1
ATOM 876 C CA . MET A 1 106 ? -0.163 12.492 2.887 1.00 81.56 106 MET A CA 1
ATOM 877 C C . MET A 1 106 ? 1.085 12.303 3.732 1.00 81.56 106 MET A C 1
ATOM 879 O O . MET A 1 106 ? 2.192 12.358 3.218 1.00 81.56 106 MET A O 1
ATOM 883 N N . ASP A 1 107 ? 0.901 11.978 5.006 1.00 84.75 107 ASP A N 1
ATOM 884 C CA . ASP A 1 107 ? 1.989 11.559 5.884 1.00 84.75 107 ASP A CA 1
ATOM 885 C C . ASP A 1 107 ? 2.199 10.043 5.740 1.00 84.75 107 ASP A C 1
ATOM 887 O O . ASP A 1 107 ? 1.421 9.248 6.267 1.00 84.75 107 ASP A O 1
ATOM 891 N N . HIS A 1 108 ? 3.239 9.617 5.011 1.00 82.69 108 HIS A N 1
ATOM 892 C CA . HIS A 1 108 ? 3.520 8.184 4.795 1.00 82.69 108 HIS A CA 1
ATOM 893 C C . HIS A 1 108 ? 3.970 7.451 6.066 1.00 82.69 108 HIS A C 1
ATOM 895 O O . HIS A 1 108 ? 4.086 6.222 6.051 1.00 82.69 108 HIS A O 1
ATOM 901 N N . SER A 1 109 ? 4.199 8.197 7.152 1.00 81.50 109 SER A N 1
ATOM 902 C CA . SER A 1 109 ? 4.463 7.669 8.485 1.00 81.50 109 SER A CA 1
ATOM 903 C C . SER A 1 109 ? 3.209 7.334 9.278 1.00 81.50 109 SER A C 1
ATOM 905 O O . SER A 1 109 ? 3.290 6.561 10.229 1.00 81.50 109 SER A O 1
ATOM 907 N N . LYS A 1 110 ? 2.041 7.829 8.859 1.00 88.25 110 LYS A N 1
ATOM 908 C CA . LYS A 1 110 ? 0.757 7.581 9.518 1.00 88.25 110 LYS A CA 1
ATOM 909 C C . LYS A 1 110 ? -0.181 6.866 8.563 1.00 88.25 110 LYS A C 1
ATOM 911 O O . LYS A 1 110 ? -0.749 7.460 7.649 1.00 88.25 110 LYS A O 1
ATOM 916 N N . ILE A 1 111 ? -0.324 5.562 8.774 1.00 87.94 111 ILE A N 1
ATOM 917 C CA . ILE A 1 111 ? -1.095 4.694 7.887 1.00 87.94 111 ILE A CA 1
ATOM 918 C C . ILE A 1 111 ? -2.392 4.281 8.598 1.00 87.94 111 ILE A C 1
ATOM 920 O O . ILE A 1 111 ? -2.341 3.507 9.562 1.00 87.94 111 ILE A O 1
ATOM 924 N N . PRO A 1 112 ? -3.570 4.738 8.133 1.00 90.69 112 PRO A N 1
ATOM 925 C CA . PRO A 1 112 ? -4.852 4.337 8.693 1.00 90.69 112 PRO A CA 1
ATOM 926 C C . PRO A 1 112 ? -5.185 2.912 8.243 1.00 90.69 112 PRO A C 1
ATOM 928 O O . PRO A 1 112 ? -5.755 2.667 7.172 1.00 90.69 112 PRO A O 1
ATOM 931 N N . ILE A 1 113 ? -4.852 1.941 9.094 1.00 87.94 113 ILE A N 1
ATOM 932 C CA . ILE A 1 113 ? -5.233 0.536 8.900 1.00 87.94 113 ILE A CA 1
ATOM 933 C C . ILE A 1 113 ? -6.746 0.408 8.825 1.00 87.94 113 ILE A C 1
ATOM 935 O O . ILE A 1 113 ? -7.264 -0.401 8.047 1.00 87.94 113 ILE A O 1
ATOM 939 N N . LEU A 1 114 ? -7.436 1.216 9.625 1.00 91.38 114 LEU A N 1
ATOM 940 C CA . LEU A 1 114 ? -8.874 1.355 9.629 1.00 91.38 114 LEU A CA 1
ATOM 941 C C . LEU A 1 114 ? -9.239 2.772 10.055 1.00 91.38 114 LEU A C 1
ATOM 943 O O . LEU A 1 114 ? -8.917 3.181 11.157 1.00 91.38 114 LEU A O 1
ATOM 947 N N . ASP A 1 115 ? -9.981 3.470 9.217 1.00 95.06 115 ASP A N 1
ATOM 948 C CA . ASP A 1 115 ? -10.651 4.718 9.532 1.00 95.06 115 ASP A CA 1
ATOM 949 C C . ASP A 1 115 ? -12.042 4.659 8.895 1.00 95.06 115 ASP A C 1
ATOM 951 O O . ASP A 1 115 ? -12.182 4.491 7.678 1.00 95.06 115 ASP A O 1
ATOM 955 N N . GLY A 1 116 ? -13.090 4.682 9.718 1.00 95.19 116 GLY A N 1
ATOM 956 C CA . GLY A 1 116 ? -14.424 4.897 9.185 1.00 95.19 116 GLY A CA 1
ATOM 957 C C . GLY A 1 116 ? -15.590 4.483 10.067 1.00 95.19 116 GLY A C 1
ATOM 958 O O . GLY A 1 116 ? -15.467 3.954 11.178 1.00 95.19 116 GLY A O 1
ATOM 959 N N . ALA A 1 117 ? -16.777 4.745 9.520 1.00 95.44 117 ALA A N 1
ATOM 960 C CA . ALA A 1 117 ? -18.041 4.543 10.203 1.00 95.44 117 ALA A CA 1
ATOM 961 C C . ALA A 1 117 ? -18.355 3.057 10.437 1.00 95.44 117 ALA A C 1
ATOM 963 O O . ALA A 1 117 ? -18.226 2.216 9.541 1.00 95.44 117 ALA A O 1
ATOM 964 N N . ILE A 1 118 ? -18.848 2.752 11.638 1.00 94.81 118 ILE A N 1
ATOM 965 C CA . ILE A 1 118 ? -19.358 1.433 12.015 1.00 94.81 118 ILE A CA 1
ATOM 966 C C . ILE A 1 118 ? -20.819 1.582 12.426 1.00 94.81 118 ILE A C 1
ATOM 968 O O . ILE A 1 118 ? -21.139 2.279 13.382 1.00 94.81 118 ILE A O 1
ATOM 972 N N . THR A 1 119 ? -21.716 0.895 11.722 1.00 90.88 119 THR A N 1
ATOM 973 C CA . THR A 1 119 ? -23.158 0.907 12.020 1.00 90.88 119 THR A CA 1
ATOM 974 C C . THR A 1 119 ? -23.569 -0.196 12.998 1.00 90.88 119 THR A C 1
ATOM 976 O O . THR A 1 119 ? -24.617 -0.110 13.637 1.00 90.88 119 THR A O 1
ATOM 979 N N . SER A 1 120 ? -22.721 -1.195 13.212 1.00 93.94 120 SER A N 1
ATOM 980 C CA . SER A 1 120 ? -22.987 -2.290 14.142 1.00 93.94 120 SER A CA 1
ATOM 981 C C . SER A 1 120 ? -22.932 -1.857 15.606 1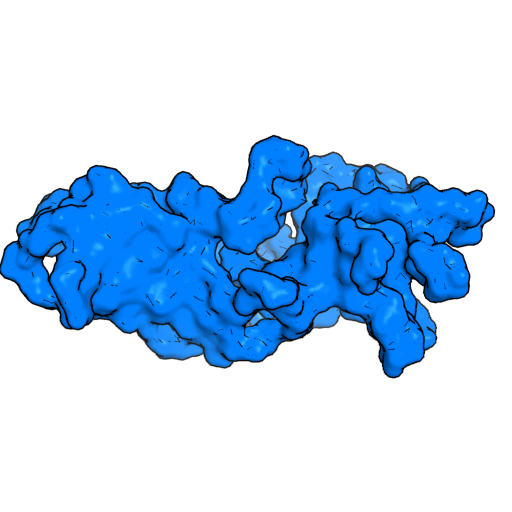.00 93.94 120 SER A C 1
ATOM 983 O O . SER A 1 120 ? -22.209 -0.939 15.988 1.00 93.94 120 SER A O 1
ATOM 985 N N . THR A 1 121 ? -23.664 -2.579 16.445 1.00 95.31 121 THR A N 1
ATOM 986 C CA . THR A 1 121 ? -23.539 -2.507 17.900 1.00 95.31 121 THR A CA 1
ATOM 987 C C . THR A 1 121 ? -22.706 -3.689 18.389 1.00 95.31 121 THR A C 1
ATOM 989 O O . THR A 1 121 ? -22.959 -4.838 18.018 1.00 95.31 121 THR A O 1
ATOM 992 N N . LEU A 1 122 ? -21.705 -3.427 19.227 1.00 96.19 122 LEU A N 1
ATOM 993 C CA . LEU A 1 122 ? -20.948 -4.468 19.908 1.00 96.19 122 LEU A CA 1
ATOM 994 C C . LEU A 1 122 ? -21.681 -4.853 21.199 1.00 96.19 122 LEU A C 1
ATOM 996 O O . LEU A 1 122 ? -21.532 -4.185 22.221 1.00 96.19 122 LEU A O 1
A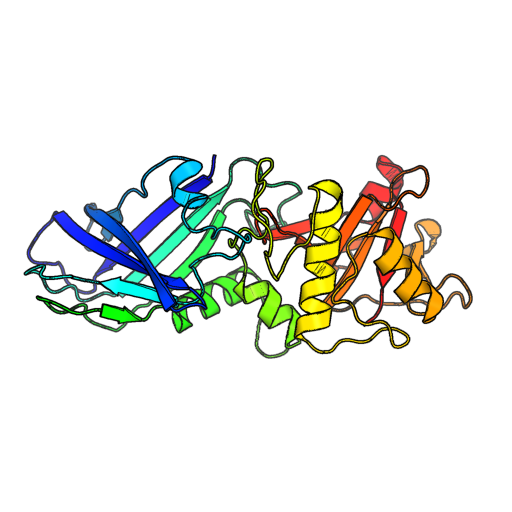TOM 1000 N N . ARG A 1 123 ? -22.484 -5.919 21.124 1.00 96.12 123 ARG A N 1
ATOM 1001 C CA . ARG A 1 123 ? -23.331 -6.410 22.223 1.00 96.12 123 ARG A CA 1
ATOM 1002 C C . ARG A 1 123 ? -22.525 -6.835 23.449 1.00 96.12 123 ARG A C 1
ATOM 1004 O O . ARG A 1 123 ? -21.361 -7.224 23.322 1.00 96.12 123 ARG A O 1
ATOM 1011 N N . ALA A 1 124 ? -23.168 -6.798 24.615 1.00 93.50 124 ALA A N 1
ATOM 1012 C CA . ALA A 1 124 ? -22.660 -7.393 25.850 1.00 93.50 124 ALA A CA 1
ATOM 1013 C C . ALA A 1 124 ? -22.387 -8.907 25.701 1.00 93.50 124 ALA A C 1
ATOM 1015 O O . ALA A 1 124 ? -22.934 -9.576 24.822 1.00 93.50 124 ALA A O 1
ATOM 1016 N N . GLY A 1 125 ? -21.536 -9.453 26.570 1.00 94.31 125 GLY A N 1
ATOM 1017 C CA . GLY A 1 125 ? -21.133 -10.855 26.555 1.00 94.31 125 GLY A CA 1
ATOM 1018 C C . GLY A 1 125 ? -20.087 -11.163 25.480 1.00 94.31 125 GLY A C 1
ATOM 1019 O O . GLY A 1 125 ? -19.159 -10.388 25.235 1.00 94.31 125 GLY A O 1
ATOM 1020 N N . ASN A 1 126 ? -20.203 -12.329 24.845 1.00 96.06 126 ASN A N 1
ATOM 1021 C CA . ASN A 1 126 ? -19.267 -12.786 23.817 1.00 96.06 126 ASN A CA 1
ATOM 1022 C C . ASN A 1 126 ? -19.763 -12.394 22.422 1.00 96.06 126 ASN A C 1
ATOM 1024 O O . ASN A 1 126 ? -20.422 -13.173 21.739 1.00 96.06 126 ASN A O 1
ATOM 1028 N N . HIS A 1 127 ? -19.428 -11.177 21.996 1.00 97.25 127 HIS A N 1
ATOM 1029 C CA . HIS A 1 127 ? -19.759 -10.668 20.667 1.00 97.25 127 HIS A CA 1
ATOM 1030 C C . HIS A 1 127 ? -18.523 -10.106 19.960 1.00 97.25 127 HIS A C 1
ATOM 1032 O O . HIS A 1 127 ? -17.597 -9.610 20.612 1.00 97.25 127 HIS A O 1
ATOM 1038 N N . LYS A 1 128 ? -18.527 -10.164 18.624 1.00 96.19 128 LYS A N 1
ATOM 1039 C CA . LYS A 1 128 ? -17.483 -9.599 17.765 1.00 96.19 128 LYS A CA 1
ATOM 1040 C C . LYS A 1 128 ? -18.083 -8.893 16.554 1.00 96.19 128 LYS A C 1
ATOM 1042 O O . LYS A 1 128 ? -19.073 -9.353 15.993 1.00 96.19 128 LYS A O 1
ATOM 1047 N N . VAL A 1 129 ? -17.453 -7.804 16.134 1.00 96.19 129 VAL A N 1
ATOM 1048 C CA . VAL A 1 129 ? -17.758 -7.087 14.891 1.00 96.19 129 VAL A CA 1
ATOM 1049 C C . VAL A 1 129 ? -16.581 -7.273 13.942 1.00 96.19 129 VAL A C 1
ATOM 1051 O O . VAL A 1 129 ? -15.446 -6.971 14.304 1.00 96.19 129 VAL A O 1
ATOM 1054 N N . ALA A 1 130 ? -16.844 -7.794 12.743 1.00 93.56 130 ALA A N 1
ATOM 1055 C CA . ALA A 1 130 ? -15.826 -7.944 11.708 1.00 93.56 130 ALA A CA 1
ATOM 1056 C C . ALA A 1 130 ? -15.493 -6.588 11.073 1.00 93.56 130 ALA A C 1
ATOM 1058 O O . ALA A 1 130 ? -16.390 -5.816 10.732 1.00 93.56 130 ALA A O 1
ATOM 1059 N N . LEU A 1 131 ? -14.202 -6.323 10.886 1.00 92.44 131 LEU A N 1
ATOM 1060 C CA . LEU A 1 131 ? -13.683 -5.037 10.423 1.00 92.44 131 LEU A CA 1
ATOM 1061 C C . LEU A 1 131 ? -13.000 -5.117 9.049 1.00 92.44 131 LEU A C 1
ATOM 1063 O O . LEU A 1 131 ? -12.681 -4.084 8.470 1.00 92.44 131 LEU A O 1
ATOM 1067 N N . ASN A 1 132 ? -12.838 -6.317 8.479 1.00 87.00 132 ASN A N 1
ATOM 1068 C CA . ASN A 1 132 ? -12.091 -6.581 7.237 1.00 87.00 132 ASN A CA 1
ATOM 1069 C C . ASN A 1 132 ? -12.485 -5.653 6.079 1.00 87.00 132 ASN A C 1
ATOM 1071 O O . ASN A 1 132 ? -11.637 -5.054 5.419 1.00 87.00 132 ASN A O 1
ATOM 1075 N N . GLY A 1 133 ? -13.792 -5.529 5.828 1.00 87.88 133 GLY A N 1
ATOM 1076 C CA . GLY A 1 133 ? -14.305 -4.696 4.742 1.00 87.88 133 GLY A CA 1
ATOM 1077 C C . GLY A 1 133 ? -14.042 -3.207 4.965 1.00 87.88 133 GLY A C 1
ATOM 1078 O O . GLY A 1 133 ? -13.773 -2.495 4.001 1.00 87.88 133 GLY A O 1
ATOM 1079 N N . LEU A 1 134 ? -14.091 -2.750 6.220 1.00 91.44 134 LEU A N 1
ATOM 1080 C CA . LEU A 1 134 ? -13.818 -1.362 6.584 1.00 91.44 134 LEU A CA 1
ATOM 1081 C C . LEU A 1 134 ? -12.322 -1.055 6.480 1.00 91.44 134 LEU A C 1
ATOM 1083 O O . LEU A 1 134 ? -11.955 -0.099 5.809 1.00 91.44 134 LEU A O 1
ATOM 1087 N N . ALA A 1 135 ? -11.473 -1.920 7.035 1.00 89.12 135 ALA A N 1
ATOM 1088 C CA . ALA A 1 135 ? -10.020 -1.804 6.961 1.00 89.12 135 ALA A CA 1
ATOM 1089 C C . ALA A 1 135 ? -9.520 -1.767 5.502 1.00 89.12 135 ALA A C 1
ATOM 1091 O O . ALA A 1 135 ? -8.718 -0.917 5.127 1.00 89.12 135 ALA A O 1
ATOM 1092 N N . ARG A 1 136 ? -10.071 -2.627 4.630 1.00 89.06 136 ARG A N 1
ATOM 1093 C CA . ARG A 1 136 ? -9.772 -2.601 3.188 1.00 89.06 136 ARG A CA 1
ATOM 1094 C C . ARG A 1 136 ? -10.151 -1.268 2.540 1.00 89.06 136 ARG A C 1
ATOM 1096 O O . ARG A 1 136 ? -9.351 -0.718 1.792 1.00 89.06 136 ARG A O 1
ATOM 1103 N N . ARG A 1 137 ? -11.365 -0.765 2.797 1.00 91.94 137 ARG A N 1
ATOM 1104 C CA . ARG A 1 137 ? -11.824 0.518 2.236 1.00 91.94 137 ARG A CA 1
ATOM 1105 C C . ARG A 1 137 ? -10.993 1.693 2.743 1.00 91.94 137 ARG A C 1
ATOM 1107 O O . ARG A 1 137 ? -10.676 2.559 1.943 1.00 91.94 137 ARG A O 1
ATOM 1114 N N . SER A 1 138 ? -10.614 1.682 4.020 1.00 93.62 138 SER A N 1
ATOM 1115 C CA . SER A 1 138 ? -9.739 2.688 4.629 1.00 93.62 138 SER A CA 1
ATOM 1116 C C . SER A 1 138 ? -8.410 2.791 3.889 1.00 93.62 138 SER A C 1
ATOM 1118 O O . SER A 1 138 ? -8.056 3.856 3.397 1.00 93.62 138 SER A O 1
ATOM 1120 N N . ARG A 1 139 ? -7.710 1.662 3.717 1.00 91.50 139 ARG A N 1
ATOM 1121 C CA . ARG A 1 139 ? -6.412 1.640 3.024 1.00 91.50 139 ARG A CA 1
ATOM 1122 C C . ARG A 1 139 ? -6.517 2.043 1.554 1.00 91.50 139 ARG A C 1
ATOM 1124 O O . ARG A 1 139 ? -5.636 2.720 1.042 1.00 91.50 139 ARG A O 1
ATOM 1131 N N . TYR A 1 140 ? -7.606 1.667 0.884 1.00 94.25 140 TYR A N 1
ATOM 1132 C CA . TYR A 1 140 ? -7.881 2.094 -0.491 1.00 94.25 140 TYR A CA 1
ATOM 1133 C C . TYR A 1 140 ? -8.111 3.598 -0.589 1.00 94.25 140 TYR A C 1
ATOM 1135 O O . TYR A 1 140 ? -7.468 4.250 -1.404 1.00 94.25 140 TYR A O 1
ATOM 1143 N N . ALA A 1 141 ? -8.968 4.150 0.271 1.00 94.31 141 ALA A N 1
ATOM 1144 C CA . ALA A 1 141 ? -9.236 5.581 0.314 1.00 94.31 141 ALA A CA 1
ATOM 1145 C C . ALA A 1 141 ? -7.959 6.375 0.610 1.00 94.31 141 ALA A C 1
ATOM 1147 O O . ALA A 1 141 ? -7.652 7.319 -0.112 1.00 94.31 141 ALA A O 1
ATOM 1148 N N . TRP A 1 142 ? -7.177 5.940 1.603 1.00 93.50 142 TRP A N 1
ATOM 1149 C CA . TRP A 1 142 ? -5.897 6.563 1.937 1.00 93.50 142 TRP A CA 1
ATOM 1150 C C . TRP A 1 142 ? -4.896 6.499 0.784 1.00 93.50 142 TRP A C 1
ATOM 1152 O O . TRP A 1 142 ? -4.156 7.445 0.580 1.00 93.50 142 TRP A O 1
ATOM 1162 N N . ALA A 1 143 ? -4.893 5.430 -0.013 1.00 93.31 143 ALA A N 1
ATOM 1163 C CA . ALA A 1 143 ? -4.003 5.326 -1.164 1.00 93.31 143 ALA A CA 1
ATOM 1164 C C . ALA A 1 143 ? -4.538 5.962 -2.455 1.00 93.31 143 ALA A C 1
ATOM 1166 O O . ALA A 1 143 ? -3.836 5.958 -3.462 1.00 93.31 143 ALA A O 1
ATOM 1167 N N . GLY A 1 144 ? -5.778 6.460 -2.470 1.00 94.75 144 GLY A N 1
ATOM 1168 C CA . GLY A 1 144 ? -6.441 6.883 -3.706 1.00 94.75 144 GLY A CA 1
ATOM 1169 C C . GLY A 1 144 ? -6.697 5.731 -4.689 1.00 94.75 144 GLY A C 1
ATOM 1170 O O . GLY A 1 144 ? -6.749 5.951 -5.896 1.00 94.75 144 GLY A O 1
ATOM 1171 N N . VAL A 1 145 ? -6.833 4.501 -4.187 1.00 96.06 145 VAL A N 1
ATOM 1172 C CA . VAL A 1 145 ? -7.102 3.299 -4.985 1.00 96.06 145 VAL A CA 1
ATOM 1173 C C . VAL A 1 145 ? -8.601 3.023 -5.018 1.00 96.06 145 VAL A C 1
ATOM 1175 O O . VAL A 1 145 ? -9.273 2.999 -3.989 1.00 96.06 145 VAL A O 1
ATOM 1178 N N . ASP A 1 146 ? -9.123 2.739 -6.204 1.00 94.88 146 ASP A N 1
ATOM 1179 C CA . ASP A 1 146 ? -10.536 2.441 -6.435 1.00 94.88 146 ASP A CA 1
ATOM 1180 C C . ASP A 1 146 ? -10.723 1.167 -7.278 1.00 94.88 146 ASP A C 1
ATOM 1182 O O . ASP A 1 146 ? -9.799 0.375 -7.473 1.00 94.88 146 ASP A O 1
ATOM 1186 N N . SER A 1 147 ? -11.944 0.925 -7.758 1.00 93.00 147 SER A N 1
ATOM 1187 C CA . SER A 1 147 ? -12.260 -0.251 -8.569 1.00 93.00 147 SER A CA 1
ATOM 1188 C C . SER A 1 147 ? -11.704 -0.219 -9.994 1.00 93.00 147 SER A C 1
ATOM 1190 O O . SER A 1 147 ? -11.683 -1.282 -10.611 1.00 93.00 147 SER A O 1
ATOM 1192 N N . SER A 1 148 ? -11.293 0.945 -10.508 1.00 94.69 148 SER A N 1
ATOM 1193 C CA . SER A 1 148 ? -10.707 1.092 -11.848 1.00 94.69 148 SER A CA 1
ATOM 1194 C C . SER A 1 148 ? -9.242 0.652 -11.901 1.00 94.69 148 SER A C 1
ATOM 1196 O O . SER A 1 148 ? -8.742 0.281 -12.961 1.00 94.69 148 SER A O 1
ATOM 1198 N N . HIS A 1 149 ? -8.567 0.634 -10.750 1.00 95.62 149 HIS A N 1
ATOM 1199 C CA . HIS A 1 149 ? -7.200 0.146 -10.635 1.00 95.62 149 HIS A CA 1
ATOM 1200 C C . HIS A 1 149 ? -7.122 -1.378 -10.819 1.00 95.62 149 HIS A C 1
ATOM 1202 O O . HIS A 1 149 ? -8.040 -2.125 -10.455 1.00 95.62 149 HIS A O 1
ATOM 1208 N N . SER A 1 150 ? -5.982 -1.847 -11.337 1.00 94.31 150 SER A N 1
ATOM 1209 C CA . SER A 1 150 ? -5.715 -3.270 -11.562 1.00 94.31 150 SER A CA 1
ATOM 1210 C C . SER A 1 150 ? -5.835 -4.096 -10.274 1.00 94.31 150 SER A C 1
ATOM 1212 O O . SER A 1 150 ? -5.738 -3.588 -9.150 1.00 94.31 150 SER A O 1
ATOM 1214 N N . SER A 1 151 ? -6.081 -5.400 -10.416 1.00 93.00 151 SER A N 1
ATOM 1215 C CA . SER A 1 151 ? -6.095 -6.338 -9.286 1.00 93.00 151 SER A CA 1
ATOM 1216 C C . SER A 1 151 ? -4.772 -6.322 -8.514 1.00 93.00 151 SER A C 1
ATOM 1218 O O . SER A 1 151 ? -4.819 -6.251 -7.287 1.00 93.00 151 SER A O 1
ATOM 1220 N N . LEU A 1 152 ? -3.639 -6.213 -9.215 1.00 93.69 152 LEU A N 1
ATOM 1221 C CA . LEU A 1 152 ? -2.311 -5.971 -8.650 1.00 93.69 152 LEU A CA 1
ATOM 1222 C C . LEU A 1 152 ? -2.278 -4.770 -7.700 1.00 93.69 152 LEU A C 1
ATOM 1224 O O . LEU A 1 152 ? -2.014 -4.934 -6.510 1.00 93.69 152 LEU A O 1
ATOM 1228 N N . VAL A 1 153 ? -2.597 -3.566 -8.186 1.00 96.69 153 VAL A N 1
ATOM 1229 C CA . VAL A 1 153 ? -2.564 -2.336 -7.372 1.00 96.69 153 VAL A CA 1
ATOM 1230 C C . VAL A 1 153 ? -3.489 -2.460 -6.164 1.00 96.69 153 VAL A C 1
ATOM 1232 O O . VAL A 1 153 ? -3.119 -2.145 -5.030 1.00 96.69 153 VAL A O 1
ATOM 1235 N N . ARG A 1 154 ? -4.691 -2.999 -6.384 1.00 92.94 154 ARG A N 1
ATOM 1236 C CA . ARG A 1 154 ? -5.660 -3.262 -5.318 1.00 92.94 154 ARG A CA 1
ATOM 1237 C C . ARG A 1 154 ? -5.161 -4.301 -4.317 1.00 92.94 154 ARG A C 1
ATOM 1239 O O . ARG A 1 154 ? -5.563 -4.222 -3.155 1.00 92.94 154 ARG A O 1
ATOM 1246 N N . ARG A 1 155 ? -4.341 -5.276 -4.713 1.00 89.00 155 ARG A N 1
ATOM 1247 C CA . ARG A 1 155 ? -3.746 -6.259 -3.800 1.00 89.00 155 ARG A CA 1
ATOM 1248 C C . ARG A 1 155 ? -2.659 -5.617 -2.953 1.00 89.00 155 ARG A C 1
ATOM 1250 O O . ARG A 1 155 ? -2.738 -5.731 -1.735 1.00 89.00 155 ARG A O 1
ATOM 1257 N N . VAL A 1 156 ? -1.727 -4.890 -3.563 1.00 90.12 156 VAL A N 1
ATOM 1258 C CA . VAL A 1 156 ? -0.655 -4.195 -2.832 1.00 90.12 156 VAL A CA 1
ATOM 1259 C C . VAL A 1 156 ? -1.246 -3.212 -1.816 1.00 90.12 156 VAL A C 1
ATOM 1261 O O . VAL A 1 156 ? -0.868 -3.219 -0.647 1.00 90.12 156 VAL A O 1
ATOM 1264 N N . ALA A 1 157 ? -2.270 -2.446 -2.206 1.00 91.88 157 ALA A N 1
ATOM 1265 C CA . ALA A 1 157 ? -2.946 -1.503 -1.315 1.00 91.88 157 ALA A CA 1
ATOM 1266 C C . ALA A 1 157 ? -3.644 -2.169 -0.108 1.00 91.88 157 ALA A C 1
ATOM 1268 O O . ALA A 1 157 ? -3.815 -1.540 0.937 1.00 91.88 157 ALA A O 1
ATOM 1269 N N . ARG A 1 158 ? -4.038 -3.453 -0.194 1.00 85.62 158 ARG A N 1
ATOM 1270 C CA . ARG A 1 158 ? -4.586 -4.187 0.970 1.00 85.62 158 ARG A CA 1
ATOM 1271 C C . ARG A 1 158 ? -3.542 -4.431 2.047 1.00 85.62 158 ARG A C 1
ATOM 1273 O O . ARG A 1 158 ? -3.946 -4.663 3.190 1.00 85.62 158 ARG A O 1
ATOM 1280 N N . ASP A 1 159 ? -2.270 -4.369 1.689 1.00 83.19 159 ASP A N 1
ATOM 1281 C CA . ASP A 1 159 ? -1.147 -4.651 2.568 1.00 83.19 159 ASP A CA 1
ATOM 1282 C C . ASP A 1 159 ? -0.473 -3.376 3.092 1.00 83.19 159 ASP A C 1
ATOM 1284 O O . ASP A 1 159 ? 0.493 -3.484 3.833 1.00 83.19 159 ASP A O 1
ATOM 1288 N N . LEU A 1 160 ? -0.995 -2.177 2.799 1.00 86.25 160 LEU A N 1
ATOM 1289 C CA . LEU A 1 160 ? -0.488 -0.930 3.386 1.00 86.25 160 LEU A CA 1
ATOM 1290 C C . LEU A 1 160 ? -0.491 -0.976 4.920 1.00 86.25 160 LEU A C 1
ATOM 1292 O O . LEU A 1 160 ? -1.481 -1.374 5.540 1.00 86.25 160 LEU A O 1
ATOM 1296 N N . GLY A 1 161 ? 0.631 -0.573 5.515 1.00 79.19 161 GLY A N 1
ATOM 1297 C CA . GLY A 1 161 ? 0.898 -0.663 6.950 1.00 79.19 161 GLY A CA 1
ATOM 1298 C C . GLY A 1 161 ? 1.144 -2.087 7.458 1.00 79.19 161 GLY A C 1
ATOM 1299 O O . GLY A 1 161 ? 1.330 -2.292 8.652 1.00 79.19 161 GLY A O 1
ATOM 1300 N N . LYS A 1 162 ? 1.176 -3.098 6.583 1.00 76.56 162 LYS A N 1
ATOM 1301 C CA . LYS A 1 162 ? 1.721 -4.410 6.938 1.00 76.56 162 LYS A CA 1
ATOM 1302 C C . LYS A 1 162 ? 3.236 -4.373 6.748 1.00 76.56 162 LYS A C 1
ATOM 1304 O O . LYS A 1 162 ? 3.729 -3.827 5.761 1.00 76.56 162 LYS A O 1
ATOM 1309 N N . CYS A 1 163 ? 3.967 -4.975 7.677 1.00 64.75 163 CYS A N 1
ATOM 1310 C CA . CYS A 1 163 ? 5.375 -5.293 7.473 1.00 64.75 163 CYS A CA 1
ATOM 1311 C C . CYS A 1 163 ? 5.487 -6.675 6.820 1.00 64.75 163 CYS A C 1
ATOM 1313 O O . CYS A 1 163 ? 4.616 -7.523 7.013 1.00 64.75 163 CYS A O 1
ATOM 1315 N N . GLY A 1 164 ? 6.516 -6.844 5.995 1.00 54.78 164 GLY A N 1
ATOM 1316 C CA . GLY A 1 164 ? 6.696 -7.971 5.091 1.00 54.78 164 GLY A CA 1
ATOM 1317 C C . GLY A 1 164 ? 8.140 -8.459 5.017 1.00 54.78 164 GLY A C 1
ATOM 1318 O O . GLY A 1 164 ? 8.658 -8.632 3.935 1.00 54.78 164 GLY A O 1
ATOM 1319 N N . SER A 1 165 ? 8.854 -8.630 6.112 1.00 44.34 165 SER A N 1
ATOM 1320 C CA . SER A 1 165 ? 10.022 -9.517 6.104 1.00 44.34 165 SER A CA 1
ATOM 1321 C C . SER A 1 165 ? 10.282 -9.950 7.525 1.00 44.34 165 SER A C 1
ATOM 1323 O O . SER A 1 165 ? 9.869 -9.265 8.456 1.00 44.34 165 SER A O 1
ATOM 1325 N N . ASP A 1 166 ? 10.980 -11.055 7.698 1.00 40.25 166 ASP A N 1
ATOM 1326 C CA . ASP A 1 166 ? 11.594 -11.344 8.981 1.00 40.25 166 ASP A CA 1
ATOM 1327 C C . ASP A 1 166 ? 12.727 -10.328 9.146 1.00 40.25 166 ASP A C 1
ATOM 1329 O O . ASP A 1 166 ? 13.549 -10.146 8.242 1.00 40.25 166 ASP A O 1
ATOM 1333 N N . GLY A 1 167 ? 12.690 -9.537 10.219 1.00 36.59 167 GLY A N 1
ATOM 1334 C CA . GLY A 1 167 ? 13.756 -8.585 10.524 1.00 36.59 167 GLY A CA 1
ATOM 1335 C C . GLY A 1 167 ? 15.123 -9.286 10.621 1.00 36.59 167 GLY A C 1
ATOM 1336 O O . GLY A 1 167 ? 15.204 -10.514 10.633 1.00 36.59 167 GLY A O 1
ATOM 1337 N N . PRO A 1 168 ? 16.233 -8.536 10.688 1.00 33.28 168 PRO A N 1
ATOM 1338 C CA . PRO A 1 168 ? 17.562 -9.133 10.794 1.00 33.28 168 PRO A CA 1
ATOM 1339 C C . PRO A 1 168 ? 17.680 -10.002 12.061 1.00 33.28 168 PRO A C 1
ATOM 1341 O O . PRO A 1 168 ? 17.671 -9.465 13.166 1.00 33.28 168 PRO A O 1
ATOM 1344 N N . GLY A 1 169 ? 17.811 -11.328 11.898 1.00 43.12 169 GLY A N 1
ATOM 1345 C CA . GLY A 1 169 ? 18.162 -12.242 12.996 1.00 43.12 169 GLY A CA 1
ATOM 1346 C C . GLY A 1 169 ? 17.436 -13.591 13.110 1.00 43.12 169 GLY A C 1
ATOM 1347 O O . GLY A 1 169 ? 17.363 -14.085 14.230 1.00 43.12 169 GLY A O 1
ATOM 1348 N N . ASP A 1 170 ? 16.934 -14.216 12.037 1.00 35.94 170 ASP A N 1
ATOM 1349 C CA . ASP A 1 170 ? 16.275 -15.534 12.141 1.00 35.94 170 ASP A CA 1
ATOM 1350 C C . ASP A 1 170 ? 17.016 -16.672 11.402 1.00 35.94 170 ASP A C 1
ATOM 1352 O O . ASP A 1 170 ? 17.482 -16.517 10.273 1.00 35.94 170 ASP A O 1
ATOM 1356 N N . ALA A 1 171 ? 17.109 -17.824 12.071 1.00 32.78 171 ALA A N 1
ATOM 1357 C CA . ALA A 1 171 ? 17.708 -19.085 11.642 1.00 32.78 171 ALA A CA 1
ATOM 1358 C C . ALA A 1 171 ? 16.659 -20.163 11.249 1.00 32.78 171 ALA A C 1
ATOM 1360 O O . ALA A 1 171 ? 17.028 -21.328 11.096 1.00 32.78 171 ALA A O 1
ATOM 1361 N N . PHE A 1 172 ? 15.368 -19.816 11.084 1.00 33.81 172 PHE A N 1
ATOM 1362 C CA . PHE A 1 172 ? 14.246 -20.781 11.052 1.00 33.81 172 PHE A CA 1
ATOM 1363 C C . PHE A 1 172 ? 13.370 -20.889 9.773 1.00 33.81 172 PHE A C 1
ATOM 1365 O O . PHE A 1 172 ? 12.209 -21.280 9.857 1.00 33.81 172 PHE A O 1
ATOM 1372 N N . GLY A 1 173 ? 13.893 -20.722 8.556 1.00 40.09 173 GLY A N 1
ATOM 1373 C CA . GLY A 1 173 ? 13.199 -21.236 7.352 1.00 40.09 173 GLY A CA 1
ATOM 1374 C C . GLY A 1 173 ? 11.832 -20.598 6.985 1.00 40.09 173 GLY A C 1
ATOM 1375 O O . GLY A 1 173 ? 11.522 -19.482 7.372 1.00 40.09 173 GLY A O 1
ATOM 1376 N N . LYS A 1 174 ? 11.072 -21.287 6.108 1.00 40.50 174 LYS A N 1
ATOM 1377 C CA . LYS A 1 174 ? 10.122 -20.767 5.084 1.00 40.50 174 LYS A CA 1
ATOM 1378 C C . LYS A 1 174 ? 9.100 -19.685 5.509 1.00 40.50 174 LYS A C 1
ATOM 1380 O O . LYS A 1 174 ? 7.934 -19.978 5.763 1.00 40.50 174 LYS A O 1
ATOM 1385 N N . ASN A 1 175 ? 9.475 -18.428 5.295 1.00 45.47 175 ASN A N 1
ATOM 1386 C CA . ASN A 1 175 ? 8.590 -17.376 4.792 1.00 45.47 175 ASN A CA 1
ATOM 1387 C C . ASN A 1 175 ? 8.219 -17.678 3.326 1.00 45.47 175 ASN A C 1
ATOM 1389 O O . ASN A 1 175 ? 9.105 -17.838 2.489 1.00 45.47 175 ASN A O 1
ATOM 1393 N N . CYS A 1 176 ? 6.937 -17.762 2.964 1.00 44.59 176 CYS A N 1
ATOM 1394 C CA . CYS A 1 176 ? 6.578 -17.942 1.551 1.00 44.59 176 CYS A CA 1
ATOM 1395 C C . CYS A 1 176 ? 6.599 -16.633 0.744 1.00 44.59 176 CYS A C 1
ATOM 1397 O O . CYS A 1 176 ? 6.494 -16.703 -0.469 1.00 44.59 176 CYS A O 1
ATOM 1399 N N . LYS A 1 177 ? 6.719 -15.451 1.349 1.00 49.16 177 LYS A N 1
ATOM 1400 C CA . LYS A 1 177 ? 6.672 -14.162 0.640 1.00 49.16 177 LYS A CA 1
ATOM 1401 C C . LYS A 1 177 ? 8.067 -13.582 0.345 1.00 49.16 177 LYS A C 1
ATOM 1403 O O . LYS A 1 177 ? 8.211 -12.942 -0.687 1.00 49.16 177 LYS A O 1
ATOM 1408 N N . TYR A 1 178 ? 9.071 -13.842 1.190 1.00 53.66 178 TYR A N 1
ATOM 1409 C CA . TYR A 1 178 ? 10.405 -13.217 1.119 1.00 53.66 178 TYR A CA 1
ATOM 1410 C C . TYR A 1 178 ? 11.503 -14.216 1.495 1.00 53.66 178 TYR A C 1
ATOM 1412 O O . TYR A 1 178 ? 11.394 -14.885 2.517 1.00 53.66 178 TYR A O 1
ATOM 1420 N N . GLY A 1 179 ? 12.522 -14.376 0.654 1.00 46.06 179 GLY A N 1
ATOM 1421 C CA . GLY A 1 179 ? 13.475 -15.485 0.701 1.00 46.06 179 GLY A CA 1
ATOM 1422 C C . GLY A 1 179 ? 14.842 -15.152 1.302 1.00 46.06 179 GLY A C 1
ATOM 1423 O O . GLY A 1 179 ? 15.659 -16.067 1.433 1.00 46.06 179 GLY A O 1
ATOM 1424 N N . GLY A 1 180 ? 15.142 -13.897 1.666 1.00 51.34 180 GLY A N 1
ATOM 1425 C CA . GLY A 1 180 ? 16.488 -13.586 2.154 1.00 51.34 180 GLY A CA 1
ATOM 1426 C C . GLY A 1 180 ? 16.810 -12.151 2.580 1.00 51.34 180 GLY A C 1
ATOM 1427 O O . GLY A 1 180 ? 15.969 -11.383 3.033 1.00 51.34 180 GLY A O 1
ATOM 1428 N N . ALA A 1 181 ? 18.115 -11.848 2.518 1.00 55.19 181 ALA A N 1
ATOM 1429 C CA . ALA A 1 181 ? 18.790 -10.699 3.130 1.00 55.19 181 ALA A CA 1
ATOM 1430 C C . ALA A 1 181 ? 18.130 -9.337 2.847 1.00 55.19 181 ALA A C 1
ATOM 1432 O O . ALA A 1 181 ? 17.674 -9.084 1.740 1.00 55.19 181 ALA A O 1
ATOM 1433 N N . VAL A 1 182 ? 18.221 -8.400 3.803 1.00 59.97 182 VAL A N 1
ATOM 1434 C CA . VAL A 1 182 ? 17.584 -7.062 3.760 1.00 59.97 182 VAL A CA 1
ATOM 1435 C C . VAL A 1 182 ? 17.726 -6.332 2.413 1.00 59.97 182 VAL A C 1
ATOM 1437 O O . VAL A 1 182 ? 16.773 -5.720 1.938 1.00 59.97 182 VAL A O 1
ATOM 1440 N N . LYS A 1 183 ? 18.891 -6.438 1.762 1.00 59.44 183 LYS A N 1
ATOM 1441 C CA . LYS A 1 183 ? 19.183 -5.808 0.459 1.00 59.44 183 LYS A CA 1
ATOM 1442 C C . LYS A 1 183 ? 18.324 -6.307 -0.718 1.00 59.44 183 LYS A C 1
ATOM 1444 O O . LYS A 1 183 ? 18.349 -5.696 -1.777 1.00 59.44 183 LYS A O 1
ATOM 1449 N N . LEU A 1 184 ? 17.620 -7.423 -0.552 1.00 71.50 184 LEU A N 1
ATOM 1450 C CA . LEU A 1 184 ? 16.821 -8.107 -1.575 1.00 71.50 184 LEU A CA 1
ATOM 1451 C C . LEU A 1 184 ? 15.313 -7.874 -1.404 1.00 71.50 184 LEU A C 1
ATOM 1453 O O . LEU A 1 184 ? 14.527 -8.106 -2.324 1.00 71.50 184 LEU A O 1
ATOM 1457 N N . LEU A 1 185 ? 14.905 -7.369 -0.240 1.00 74.94 185 LEU A N 1
ATOM 1458 C CA . LEU A 1 185 ? 13.506 -7.324 0.176 1.00 74.94 185 LEU A CA 1
ATOM 1459 C C . LEU A 1 185 ? 12.622 -6.446 -0.714 1.00 74.94 185 LEU A C 1
ATOM 1461 O O . LEU A 1 185 ? 11.441 -6.737 -0.885 1.00 74.94 185 LEU A O 1
ATOM 1465 N N . CYS A 1 186 ? 13.167 -5.371 -1.288 1.00 84.88 186 CYS A N 1
ATOM 1466 C CA . CYS A 1 186 ? 12.409 -4.494 -2.179 1.00 84.88 186 CYS A CA 1
ATOM 1467 C C . CYS A 1 186 ? 12.082 -5.176 -3.515 1.00 84.88 186 CYS A C 1
ATOM 1469 O O . CYS A 1 186 ? 10.971 -5.030 -4.027 1.00 84.88 186 CYS A O 1
ATOM 1471 N N . SER A 1 187 ? 13.012 -5.970 -4.055 1.00 86.31 187 SER A N 1
ATOM 1472 C CA . SER A 1 187 ? 12.767 -6.770 -5.256 1.00 86.31 187 SER A CA 1
ATOM 1473 C C . SER A 1 187 ? 11.846 -7.944 -4.982 1.00 86.31 187 SER A C 1
ATOM 1475 O O . SER A 1 187 ? 10.921 -8.147 -5.758 1.00 86.31 187 SER A O 1
ATOM 1477 N N . GLU A 1 188 ? 12.027 -8.642 -3.859 1.00 82.19 188 GLU A N 1
ATOM 1478 C CA . GLU A 1 188 ? 11.123 -9.719 -3.436 1.00 82.19 188 GLU A CA 1
ATOM 1479 C C . GLU A 1 188 ? 9.693 -9.207 -3.197 1.00 82.19 188 GLU A C 1
ATOM 1481 O O . GLU A 1 188 ? 8.714 -9.889 -3.488 1.00 82.19 188 GLU A O 1
ATOM 1486 N N . PHE A 1 189 ? 9.550 -7.966 -2.720 1.00 86.06 189 PHE A N 1
ATOM 1487 C CA . PHE A 1 189 ? 8.253 -7.303 -2.592 1.00 86.06 189 PHE A CA 1
ATOM 1488 C C . PHE A 1 189 ? 7.583 -7.137 -3.947 1.00 86.06 189 PHE A C 1
ATOM 1490 O O . PHE A 1 189 ? 6.443 -7.569 -4.107 1.00 86.06 189 PHE A O 1
ATOM 1497 N N . ALA A 1 190 ? 8.269 -6.529 -4.917 1.00 90.31 190 ALA A N 1
A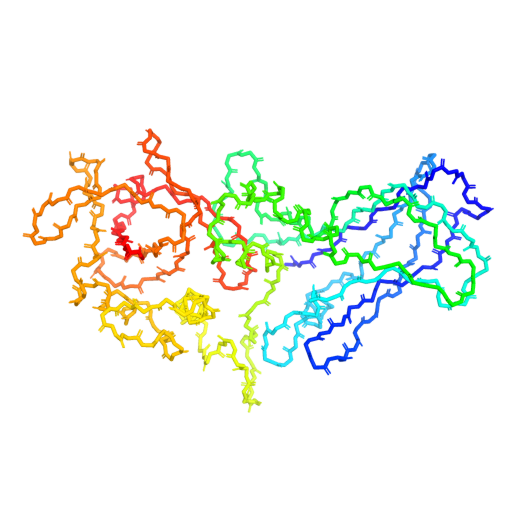TOM 1498 C CA . ALA A 1 190 ? 7.697 -6.320 -6.240 1.00 90.31 190 ALA A CA 1
ATOM 1499 C C . ALA A 1 190 ? 7.392 -7.655 -6.940 1.00 90.31 190 ALA A C 1
ATOM 1501 O O . ALA A 1 190 ? 6.274 -7.858 -7.418 1.00 90.31 190 ALA A O 1
ATOM 1502 N N . SER A 1 191 ? 8.356 -8.579 -6.928 1.00 89.19 191 SER A N 1
ATOM 1503 C CA . SER A 1 191 ? 8.266 -9.871 -7.604 1.00 89.19 191 SER A CA 1
ATOM 1504 C C . SER A 1 191 ? 7.134 -10.736 -7.051 1.00 89.19 191 SER A C 1
ATOM 1506 O O . SER A 1 191 ? 6.339 -11.273 -7.822 1.00 89.19 191 SER A O 1
ATOM 1508 N N . TRP A 1 192 ? 6.951 -10.774 -5.728 1.00 84.12 192 TRP A N 1
ATOM 1509 C CA . TRP A 1 192 ? 5.860 -11.527 -5.115 1.00 84.12 192 TRP A CA 1
ATOM 1510 C C . TRP A 1 192 ? 4.479 -11.077 -5.596 1.00 84.12 192 TRP A C 1
ATOM 1512 O O . TRP A 1 192 ? 3.607 -11.917 -5.821 1.00 84.12 192 TRP A O 1
ATOM 1522 N N . TYR A 1 193 ? 4.233 -9.770 -5.734 1.00 88.00 193 TYR A N 1
ATOM 1523 C CA . TYR A 1 193 ? 2.920 -9.309 -6.192 1.00 88.00 193 TYR A CA 1
ATOM 1524 C C . TYR A 1 193 ? 2.683 -9.572 -7.673 1.00 88.00 193 TYR A C 1
ATOM 1526 O O . TYR A 1 193 ? 1.536 -9.815 -8.039 1.00 88.00 193 TYR A O 1
ATOM 1534 N N . TYR A 1 194 ? 3.731 -9.554 -8.498 1.00 91.81 194 TYR A N 1
ATOM 1535 C CA . TYR A 1 194 ? 3.631 -9.977 -9.894 1.00 91.81 194 TYR A CA 1
ATOM 1536 C C . TYR A 1 194 ? 3.312 -11.465 -9.991 1.00 91.81 194 TYR A C 1
ATOM 1538 O O . TYR A 1 194 ? 2.342 -11.825 -10.651 1.00 91.81 194 TYR A O 1
ATOM 1546 N N . TYR A 1 195 ? 4.006 -12.301 -9.217 1.00 87.31 195 TYR A N 1
ATOM 1547 C CA . TYR A 1 195 ? 3.692 -13.724 -9.102 1.00 87.31 195 TYR A CA 1
ATOM 1548 C C . TYR A 1 195 ? 2.250 -13.978 -8.630 1.00 87.31 195 TYR A C 1
ATOM 1550 O O . TYR A 1 195 ? 1.519 -14.752 -9.230 1.00 87.31 195 TYR A O 1
ATOM 1558 N N . GLN A 1 196 ? 1.794 -13.302 -7.569 1.00 82.69 196 GLN A N 1
ATOM 1559 C CA . GLN A 1 196 ? 0.439 -13.484 -7.019 1.00 82.69 196 GLN A CA 1
ATOM 1560 C C . GLN A 1 196 ? -0.702 -13.053 -7.949 1.00 82.69 196 GLN A C 1
ATOM 1562 O O . GLN A 1 196 ? -1.870 -13.290 -7.627 1.00 82.69 196 GLN A O 1
ATOM 1567 N N . GLU A 1 197 ? -0.376 -12.346 -9.022 1.00 87.81 197 GLU A N 1
ATOM 1568 C CA . GLU A 1 197 ? -1.314 -11.857 -10.025 1.00 87.81 197 GLU A CA 1
ATOM 1569 C C . GLU A 1 197 ? -1.071 -12.506 -11.390 1.00 87.81 197 GLU A C 1
ATOM 1571 O O . GLU A 1 197 ? -1.605 -12.014 -12.382 1.00 87.81 197 GLU A O 1
ATOM 1576 N N . ASP A 1 198 ? -0.283 -13.588 -11.430 1.00 88.38 198 ASP A N 1
ATOM 1577 C CA . ASP A 1 198 ? 0.049 -14.344 -12.639 1.00 88.38 198 ASP A CA 1
ATOM 1578 C C . ASP A 1 198 ? 0.602 -13.436 -13.761 1.00 88.38 198 ASP A C 1
ATOM 1580 O O . ASP A 1 198 ? 0.289 -13.595 -14.942 1.00 88.38 198 ASP A O 1
ATOM 1584 N N . ILE A 1 199 ? 1.399 -12.424 -13.388 1.00 88.94 199 ILE A N 1
ATOM 1585 C CA . ILE A 1 199 ? 2.056 -11.519 -14.336 1.00 88.94 199 ILE A CA 1
ATOM 1586 C C . ILE A 1 199 ? 3.369 -12.153 -14.785 1.00 88.94 199 ILE A C 1
ATOM 1588 O O . ILE A 1 199 ? 4.317 -12.252 -14.009 1.00 88.94 199 ILE A O 1
ATOM 1592 N N . GLU A 1 200 ? 3.437 -12.502 -16.067 1.00 86.38 200 GLU A N 1
ATOM 1593 C CA . GLU A 1 200 ? 4.637 -13.020 -16.722 1.00 86.38 200 GLU A CA 1
ATOM 1594 C C . GLU A 1 200 ? 5.266 -11.955 -17.629 1.00 86.38 200 GLU A C 1
ATOM 1596 O O . GLU A 1 200 ? 4.589 -11.300 -18.430 1.00 86.38 200 GLU A O 1
ATOM 1601 N N . ILE A 1 201 ? 6.589 -11.809 -17.557 1.00 83.25 201 ILE A N 1
ATOM 1602 C CA . ILE A 1 201 ? 7.362 -10.916 -18.429 1.00 83.25 201 ILE A CA 1
ATOM 1603 C C . ILE A 1 201 ? 8.407 -11.761 -19.141 1.00 83.25 201 ILE A C 1
ATOM 1605 O O . ILE A 1 201 ? 9.331 -12.271 -18.522 1.00 83.25 201 ILE A O 1
ATOM 1609 N N . GLY A 1 202 ? 8.233 -11.948 -20.450 1.00 76.06 202 GLY A N 1
ATOM 1610 C CA . GLY A 1 202 ? 9.133 -12.798 -21.237 1.00 76.06 202 GLY A CA 1
ATOM 1611 C C . GLY A 1 202 ? 9.075 -14.287 -20.868 1.00 76.06 202 GLY A C 1
ATOM 1612 O O . GLY A 1 202 ? 10.024 -15.002 -21.164 1.00 76.06 202 GLY A O 1
ATOM 1613 N N . GLY A 1 203 ? 7.987 -14.746 -20.236 1.00 78.06 203 GLY A N 1
ATOM 1614 C CA . GLY A 1 203 ? 7.838 -16.120 -19.738 1.00 78.06 203 GLY A CA 1
ATOM 1615 C C . GLY A 1 203 ? 8.545 -16.390 -18.404 1.00 78.06 203 GLY A C 1
ATOM 1616 O O . GLY A 1 203 ? 8.563 -17.533 -17.958 1.00 78.06 203 GLY A O 1
ATOM 1617 N N . GLU A 1 204 ? 9.127 -15.363 -17.778 1.00 80.81 204 GLU A N 1
ATOM 1618 C CA . GLU A 1 204 ? 9.755 -15.478 -16.462 1.00 80.81 204 GLU A CA 1
ATOM 1619 C C . GLU A 1 204 ? 8.688 -15.542 -15.358 1.00 80.81 204 GLU A C 1
ATOM 1621 O O . GLU A 1 204 ? 7.799 -14.684 -15.290 1.00 80.81 204 GLU A O 1
ATOM 1626 N N . ASP A 1 205 ? 8.817 -16.530 -14.469 1.00 78.31 205 ASP A N 1
ATOM 1627 C CA . ASP A 1 205 ? 8.059 -16.605 -13.222 1.00 78.31 205 ASP A CA 1
ATOM 1628 C C . ASP A 1 205 ? 8.745 -15.738 -12.152 1.00 78.31 205 ASP A C 1
ATOM 1630 O O . ASP A 1 205 ? 9.871 -15.993 -11.717 1.00 78.31 205 ASP A O 1
ATOM 1634 N N . PHE A 1 206 ? 8.043 -14.702 -11.692 1.00 82.06 206 PHE A N 1
ATOM 1635 C CA . PHE A 1 206 ? 8.547 -13.771 -10.685 1.00 82.06 206 PHE A CA 1
ATOM 1636 C C . PHE A 1 206 ? 8.656 -14.371 -9.276 1.00 82.06 206 PHE A C 1
ATOM 1638 O O . PHE A 1 206 ? 9.169 -13.703 -8.377 1.00 82.06 206 PHE A O 1
ATOM 1645 N N . ARG A 1 207 ? 8.213 -15.615 -9.052 1.00 76.31 207 ARG A N 1
ATOM 1646 C CA . ARG A 1 207 ? 8.196 -16.258 -7.733 1.00 76.31 207 ARG A CA 1
ATOM 1647 C C . ARG A 1 207 ? 9.529 -16.205 -6.993 1.00 76.31 207 ARG A C 1
ATOM 1649 O O . ARG A 1 207 ? 9.539 -15.948 -5.787 1.00 76.31 207 ARG A O 1
ATOM 1656 N N . ASP A 1 208 ? 10.608 -16.474 -7.724 1.00 71.88 208 ASP A N 1
ATOM 1657 C CA . ASP A 1 208 ? 11.954 -16.707 -7.191 1.00 71.88 208 ASP A CA 1
ATOM 1658 C C . ASP A 1 208 ? 12.928 -15.563 -7.525 1.00 71.88 208 ASP A C 1
ATOM 1660 O O . ASP A 1 208 ? 14.150 -15.664 -7.336 1.00 71.88 208 ASP A O 1
ATOM 1664 N N . ILE A 1 209 ? 12.404 -14.430 -8.007 1.00 76.75 209 ILE A N 1
ATOM 1665 C CA . ILE A 1 209 ? 13.220 -13.243 -8.235 1.00 76.75 209 ILE A CA 1
ATOM 1666 C C . ILE A 1 209 ? 13.471 -12.538 -6.906 1.00 76.75 209 ILE A C 1
ATOM 1668 O O . ILE A 1 209 ? 12.622 -11.828 -6.369 1.00 76.75 209 ILE A O 1
ATOM 1672 N N . VAL A 1 210 ? 14.698 -12.709 -6.417 1.00 75.62 210 VAL A N 1
ATOM 1673 C CA . VAL A 1 210 ? 15.172 -12.116 -5.162 1.00 75.62 210 VAL A CA 1
ATOM 1674 C C . VAL A 1 210 ? 16.029 -10.865 -5.354 1.00 75.62 210 VAL A C 1
ATOM 1676 O O . VAL A 1 210 ? 16.381 -10.227 -4.380 1.00 75.62 210 VAL A O 1
ATOM 1679 N N . GLY A 1 211 ? 16.408 -10.490 -6.578 1.00 84.12 211 GLY A N 1
ATOM 1680 C CA . GLY A 1 211 ? 17.312 -9.355 -6.810 1.00 84.12 211 GLY A CA 1
ATOM 1681 C C . GLY A 1 211 ? 16.753 -8.329 -7.785 1.00 84.12 211 GLY A C 1
ATOM 1682 O O . GLY A 1 211 ? 16.242 -8.697 -8.840 1.00 84.12 211 GLY A O 1
ATOM 1683 N N . THR A 1 212 ? 16.934 -7.042 -7.480 1.00 88.12 212 THR A N 1
ATOM 1684 C CA . THR A 1 212 ? 16.513 -5.927 -8.347 1.00 88.12 212 THR A CA 1
ATOM 1685 C C . THR A 1 212 ? 17.109 -6.036 -9.752 1.00 88.12 212 THR A C 1
ATOM 1687 O O . THR A 1 212 ? 16.389 -5.860 -10.729 1.00 88.12 212 THR A O 1
ATOM 1690 N N . GLN A 1 213 ? 18.382 -6.432 -9.877 1.00 91.88 213 GLN A N 1
ATOM 1691 C CA . GLN A 1 213 ? 19.006 -6.623 -11.191 1.00 91.88 213 GLN A CA 1
ATOM 1692 C C . GLN A 1 213 ? 18.315 -7.722 -12.015 1.00 91.88 213 GLN A C 1
ATOM 1694 O O . GLN A 1 213 ? 18.094 -7.530 -13.202 1.00 91.88 213 GLN A O 1
ATOM 1699 N N . LYS A 1 214 ? 17.889 -8.830 -11.392 1.00 90.81 214 LYS A N 1
ATOM 1700 C CA . LYS A 1 214 ? 17.157 -9.899 -12.093 1.00 90.81 214 LYS A CA 1
ATOM 1701 C C . LYS A 1 214 ? 15.796 -9.416 -12.608 1.00 90.81 214 LYS A C 1
ATOM 1703 O O . LYS A 1 214 ? 15.431 -9.739 -13.732 1.00 90.81 214 LYS A O 1
ATOM 1708 N N . MET A 1 215 ? 15.075 -8.610 -11.815 1.00 91.25 215 MET A N 1
ATOM 1709 C CA . MET A 1 215 ? 13.835 -7.958 -12.272 1.00 91.25 215 MET A CA 1
ATOM 1710 C C . MET A 1 215 ? 14.105 -7.117 -13.522 1.00 91.25 215 MET A C 1
ATOM 1712 O O . MET A 1 215 ? 13.406 -7.247 -14.523 1.00 91.25 215 MET A O 1
ATOM 1716 N N . HIS A 1 216 ? 15.132 -6.265 -13.468 1.00 93.50 216 HIS A N 1
ATOM 1717 C CA . HIS A 1 216 ? 15.515 -5.412 -14.587 1.00 93.50 216 HIS A CA 1
ATOM 1718 C C . HIS A 1 216 ? 15.845 -6.223 -15.842 1.00 93.50 216 HIS A C 1
ATOM 1720 O O . HIS A 1 216 ? 15.312 -5.930 -16.912 1.00 93.50 216 HIS A O 1
ATOM 1726 N N . ASP A 1 217 ? 16.677 -7.256 -15.707 1.00 93.12 217 ASP A N 1
ATOM 1727 C CA . ASP A 1 217 ? 17.100 -8.102 -16.822 1.00 93.12 217 ASP A CA 1
ATOM 1728 C C . ASP A 1 217 ? 15.899 -8.776 -17.502 1.00 93.12 217 ASP A C 1
ATOM 1730 O O . ASP A 1 217 ? 15.849 -8.811 -18.731 1.00 93.12 217 ASP A O 1
ATOM 1734 N N . ALA A 1 218 ? 14.887 -9.212 -16.738 1.00 92.62 218 ALA A N 1
ATOM 1735 C CA . ALA A 1 218 ? 13.647 -9.768 -17.289 1.00 92.62 218 ALA A CA 1
ATOM 1736 C C . ALA A 1 218 ? 12.871 -8.741 -18.140 1.00 92.62 218 ALA A C 1
ATOM 1738 O O . ALA A 1 218 ? 12.471 -9.034 -19.270 1.00 92.62 218 ALA A O 1
ATOM 1739 N N . PHE A 1 219 ? 12.707 -7.502 -17.655 1.00 94.44 219 PHE A N 1
ATOM 1740 C CA . PHE A 1 219 ? 12.054 -6.440 -18.435 1.00 94.44 219 PHE A CA 1
ATOM 1741 C C . PHE A 1 219 ? 12.872 -6.015 -19.661 1.00 94.44 219 PHE A C 1
ATOM 1743 O O . PHE A 1 219 ? 12.287 -5.703 -20.700 1.00 94.44 219 PHE A O 1
ATOM 1750 N N . VAL A 1 220 ? 14.205 -6.001 -19.571 1.00 94.06 220 VAL A N 1
ATOM 1751 C CA . VAL A 1 220 ? 15.085 -5.704 -20.711 1.00 94.06 220 VAL A CA 1
ATOM 1752 C C . VAL A 1 220 ? 14.999 -6.805 -21.763 1.00 94.06 220 VAL A C 1
ATOM 1754 O O . VAL A 1 220 ? 14.801 -6.496 -22.936 1.00 94.06 220 VAL A O 1
ATOM 1757 N N . ALA A 1 221 ? 15.101 -8.073 -21.360 1.00 93.38 221 ALA A N 1
ATOM 1758 C CA . ALA A 1 221 ? 15.027 -9.220 -22.264 1.00 93.38 221 ALA A CA 1
ATOM 1759 C C . ALA A 1 221 ? 13.683 -9.288 -23.005 1.00 93.38 221 ALA A C 1
ATOM 1761 O O . ALA A 1 221 ? 13.636 -9.682 -24.168 1.00 93.38 221 ALA A O 1
ATOM 1762 N N . ALA A 1 222 ? 12.601 -8.842 -22.360 1.00 93.56 222 ALA A N 1
ATOM 1763 C CA . ALA A 1 222 ? 11.272 -8.769 -22.954 1.00 93.56 222 ALA A CA 1
ATOM 1764 C C . ALA A 1 222 ? 11.016 -7.506 -23.811 1.00 93.56 222 ALA A C 1
ATOM 1766 O O . ALA A 1 222 ? 9.891 -7.335 -24.283 1.00 93.56 222 ALA A O 1
ATOM 1767 N N . ASP A 1 223 ? 11.999 -6.609 -23.994 1.00 94.69 223 ASP A N 1
ATOM 1768 C CA . ASP A 1 223 ? 11.826 -5.283 -24.625 1.00 94.69 223 ASP A CA 1
ATOM 1769 C C . ASP A 1 223 ? 10.689 -4.459 -23.983 1.00 94.69 223 ASP A C 1
ATOM 1771 O O . ASP A 1 223 ? 9.815 -3.883 -24.641 1.00 94.69 223 ASP A O 1
ATOM 1775 N N . ARG A 1 224 ? 10.666 -4.438 -22.647 1.00 95.69 224 ARG A N 1
ATOM 1776 C CA . ARG A 1 224 ? 9.672 -3.716 -21.836 1.00 95.69 224 ARG A CA 1
ATOM 1777 C C . ARG A 1 224 ? 10.294 -2.740 -20.838 1.00 95.69 224 ARG A C 1
ATOM 1779 O O . ARG A 1 224 ? 9.571 -2.196 -20.005 1.00 95.69 224 ARG A O 1
ATOM 1786 N N . ALA A 1 225 ? 11.601 -2.508 -20.921 1.00 96.31 225 ALA A N 1
ATOM 1787 C CA . ALA A 1 225 ? 12.328 -1.587 -20.056 1.00 96.31 225 ALA A CA 1
ATOM 1788 C C . ALA A 1 225 ? 12.498 -0.205 -20.712 1.00 96.31 225 ALA A C 1
ATOM 1790 O O . ALA A 1 225 ? 13.001 -0.077 -21.832 1.00 96.31 225 ALA A O 1
ATOM 1791 N N . TYR A 1 226 ? 12.115 0.841 -19.985 1.00 98.12 226 TYR A N 1
ATOM 1792 C CA . TYR A 1 226 ? 12.173 2.233 -20.421 1.00 98.12 226 TYR A CA 1
ATOM 1793 C C . TYR A 1 226 ? 12.998 3.041 -19.428 1.00 98.12 226 TYR A C 1
ATOM 1795 O O . TYR A 1 226 ? 12.690 3.061 -18.240 1.00 98.12 226 TYR A O 1
ATOM 1803 N N . ARG A 1 227 ? 14.031 3.729 -19.906 1.00 97.19 227 ARG A N 1
ATOM 1804 C CA . ARG A 1 227 ? 14.898 4.568 -19.078 1.00 97.19 227 ARG A CA 1
ATOM 1805 C C . ARG A 1 227 ? 14.371 5.993 -19.056 1.00 97.19 227 ARG A C 1
ATOM 1807 O O . ARG A 1 227 ? 14.008 6.527 -20.104 1.00 97.19 227 ARG A O 1
ATOM 1814 N N . TRP A 1 228 ? 14.347 6.633 -17.897 1.00 97.12 228 TRP A N 1
ATOM 1815 C CA . TRP A 1 228 ? 14.075 8.063 -17.840 1.00 97.12 228 TRP A CA 1
ATOM 1816 C C . TRP A 1 228 ? 15.228 8.845 -18.486 1.00 97.12 228 TRP A C 1
ATOM 1818 O O . TRP A 1 228 ? 16.394 8.590 -18.206 1.00 97.12 228 TRP A O 1
ATOM 1828 N N . HIS A 1 229 ? 14.910 9.769 -19.391 1.00 94.56 229 HIS A N 1
ATOM 1829 C CA . HIS A 1 229 ? 15.909 10.556 -20.105 1.00 94.56 229 HIS A CA 1
ATOM 1830 C C . HIS A 1 229 ? 15.776 12.035 -19.747 1.00 94.56 229 HIS A C 1
ATOM 1832 O O . HIS A 1 229 ? 14.937 12.738 -20.319 1.00 94.56 229 HIS A O 1
ATOM 1838 N N . ASN A 1 230 ? 16.672 12.551 -18.899 1.00 89.94 230 ASN A N 1
ATOM 1839 C CA . ASN A 1 230 ? 16.653 13.942 -18.437 1.00 89.94 230 ASN A CA 1
ATOM 1840 C C . ASN A 1 230 ? 16.456 14.988 -19.555 1.00 89.94 230 ASN A C 1
ATOM 1842 O O . ASN A 1 230 ? 15.570 15.837 -19.478 1.00 89.94 230 ASN A O 1
ATOM 1846 N N . GLY A 1 231 ? 17.246 14.899 -20.634 1.00 90.75 231 GLY A N 1
ATOM 1847 C CA . GLY A 1 231 ? 17.199 15.868 -21.739 1.00 90.75 231 GLY A CA 1
ATOM 1848 C C . GLY A 1 231 ? 15.871 15.899 -22.510 1.00 90.75 231 GLY A C 1
ATOM 1849 O O . GLY A 1 231 ? 15.442 16.966 -22.940 1.00 90.75 231 GLY A O 1
ATOM 1850 N N . ARG A 1 232 ? 15.197 14.748 -22.647 1.00 93.81 232 ARG A N 1
ATOM 1851 C CA . ARG A 1 232 ? 13.896 14.617 -23.324 1.00 93.81 232 ARG A CA 1
ATOM 1852 C C . ARG A 1 232 ? 12.723 14.745 -22.351 1.00 93.81 232 ARG A C 1
ATOM 1854 O O . ARG A 1 232 ? 11.611 15.018 -22.780 1.00 93.81 232 ARG A O 1
ATOM 1861 N N . LYS A 1 233 ? 12.972 14.592 -21.044 1.00 95.44 233 LYS A N 1
ATOM 1862 C CA . LYS A 1 233 ? 11.961 14.581 -19.974 1.00 95.44 233 LYS A CA 1
ATOM 1863 C C . LYS A 1 233 ? 10.871 13.535 -20.235 1.00 95.44 233 LYS A C 1
ATOM 1865 O O . LYS A 1 233 ? 9.691 13.795 -20.010 1.00 95.44 233 LYS A O 1
ATOM 1870 N N . ALA A 1 234 ? 11.288 12.364 -20.708 1.00 97.06 234 ALA A N 1
ATOM 1871 C CA . ALA A 1 234 ? 10.416 11.259 -21.082 1.00 97.06 234 ALA A CA 1
ATOM 1872 C C . ALA A 1 234 ? 11.058 9.910 -20.727 1.00 97.06 234 ALA A C 1
ATOM 1874 O O . ALA A 1 234 ? 12.280 9.811 -20.585 1.00 97.06 234 ALA A O 1
ATOM 1875 N N . TRP A 1 235 ? 10.230 8.871 -20.599 1.00 98.06 235 TRP A N 1
ATOM 1876 C CA . TRP A 1 235 ? 10.686 7.487 -20.467 1.00 98.06 235 TRP A CA 1
ATOM 1877 C C . TRP A 1 235 ? 10.900 6.901 -21.856 1.00 98.06 235 TRP A C 1
ATOM 1879 O O . TRP A 1 235 ? 9.954 6.813 -22.634 1.00 98.06 235 TRP A O 1
ATOM 1889 N N . ILE A 1 236 ? 12.132 6.514 -22.167 1.00 98.00 236 ILE A N 1
ATOM 1890 C CA . ILE A 1 236 ? 12.572 6.138 -23.508 1.00 98.00 236 ILE A CA 1
ATOM 1891 C C . ILE A 1 236 ? 12.990 4.673 -23.532 1.00 98.00 236 ILE A C 1
ATOM 1893 O O . ILE A 1 236 ? 13.799 4.221 -22.719 1.00 98.00 236 ILE A O 1
ATOM 1897 N N . HIS A 1 237 ? 12.474 3.926 -24.501 1.00 96.75 237 HIS A N 1
ATOM 1898 C CA . HIS A 1 237 ? 12.926 2.566 -24.753 1.00 96.75 237 HIS A CA 1
ATOM 1899 C C . HIS A 1 237 ? 14.357 2.574 -25.304 1.00 96.75 237 HIS A C 1
ATOM 1901 O O . HIS A 1 237 ? 14.623 3.204 -26.329 1.00 96.75 237 HIS A O 1
ATOM 1907 N N . LYS A 1 238 ? 15.274 1.823 -24.679 1.00 85.75 238 LYS A N 1
ATOM 1908 C CA . LYS A 1 238 ? 16.712 1.860 -25.014 1.00 85.75 238 LYS A CA 1
ATOM 1909 C C . LYS A 1 238 ? 17.008 1.579 -26.492 1.00 85.75 238 LYS A C 1
ATOM 1911 O O . LYS A 1 238 ? 17.917 2.181 -27.050 1.00 85.75 238 LYS A O 1
ATOM 1916 N N . ARG A 1 239 ? 16.275 0.649 -27.117 1.00 89.50 239 ARG A N 1
ATOM 1917 C CA . ARG A 1 239 ? 16.554 0.196 -28.494 1.00 89.50 239 ARG A CA 1
ATOM 1918 C C . ARG A 1 239 ? 15.776 0.950 -29.569 1.00 89.50 239 ARG A C 1
ATOM 1920 O O . ARG A 1 239 ? 16.268 1.112 -30.675 1.00 89.50 239 ARG A O 1
ATOM 1927 N N . THR A 1 240 ? 14.538 1.332 -29.276 1.00 94.62 240 THR A N 1
ATOM 1928 C CA . THR A 1 240 ? 13.598 1.851 -30.288 1.00 94.62 240 THR A CA 1
ATOM 1929 C C . THR A 1 240 ? 13.380 3.350 -30.164 1.00 94.62 240 THR A C 1
ATOM 1931 O O . THR A 1 240 ? 12.697 3.927 -30.999 1.00 94.62 240 THR A O 1
ATOM 1934 N N . GLU A 1 241 ? 13.904 3.962 -29.099 1.00 94.50 241 GLU A N 1
ATOM 1935 C CA . GLU A 1 241 ? 13.653 5.346 -28.697 1.00 94.50 241 GLU A CA 1
ATOM 1936 C C . GLU A 1 241 ? 12.175 5.707 -28.483 1.00 94.50 241 GLU A C 1
ATOM 1938 O O . GLU A 1 241 ? 11.839 6.878 -28.313 1.00 94.50 241 GLU A O 1
ATOM 1943 N N . ALA A 1 242 ? 11.286 4.712 -28.451 1.00 96.75 242 ALA A N 1
ATOM 1944 C CA . ALA A 1 242 ? 9.869 4.935 -28.233 1.00 96.75 242 ALA A CA 1
ATOM 1945 C C . ALA A 1 242 ? 9.620 5.502 -26.831 1.00 96.75 242 ALA A C 1
ATOM 1947 O O . ALA A 1 242 ? 10.164 5.001 -25.841 1.00 96.75 242 ALA A O 1
ATOM 1948 N N . GLU A 1 243 ? 8.762 6.514 -26.760 1.00 97.38 243 GLU A N 1
ATOM 1949 C CA . GLU A 1 243 ? 8.309 7.092 -25.501 1.00 97.38 243 GLU A CA 1
ATOM 1950 C C . GLU A 1 243 ? 7.256 6.210 -24.823 1.00 97.38 243 GLU A C 1
ATOM 1952 O O . GLU A 1 243 ? 6.439 5.553 -25.476 1.00 97.38 243 GLU A O 1
ATOM 1957 N N . TYR A 1 244 ? 7.254 6.225 -23.493 1.00 97.81 244 TYR A N 1
ATOM 1958 C CA . TYR A 1 244 ? 6.262 5.543 -22.676 1.00 97.81 244 TYR A CA 1
ATOM 1959 C C . TYR A 1 244 ? 5.770 6.429 -21.532 1.00 97.81 244 TYR A C 1
ATOM 1961 O O . TYR A 1 244 ? 6.518 7.211 -20.946 1.00 97.81 244 TYR A O 1
ATOM 1969 N N . ILE A 1 245 ? 4.487 6.289 -21.203 1.00 97.44 245 ILE A N 1
ATOM 1970 C CA . ILE A 1 245 ? 3.876 6.916 -20.033 1.00 97.44 245 ILE A CA 1
ATOM 1971 C C . ILE A 1 245 ? 3.586 5.795 -19.033 1.00 97.44 245 ILE A C 1
ATOM 1973 O O . ILE A 1 245 ? 2.714 4.968 -19.318 1.00 97.44 245 ILE A O 1
ATOM 1977 N N . PRO A 1 246 ? 4.290 5.757 -17.886 1.00 97.44 246 PRO A N 1
ATOM 1978 C CA . PRO A 1 246 ? 4.093 4.723 -16.882 1.00 97.44 246 PRO A CA 1
ATOM 1979 C C . PRO A 1 246 ? 2.661 4.666 -16.359 1.00 97.44 246 PRO A C 1
ATOM 1981 O O . PRO A 1 246 ? 1.987 5.689 -16.202 1.00 97.44 246 PRO A O 1
ATOM 1984 N N . LYS A 1 247 ? 2.219 3.452 -16.047 1.00 97.12 247 LYS A N 1
ATOM 1985 C CA . LYS A 1 247 ? 0.888 3.131 -15.538 1.00 97.12 247 LYS A CA 1
ATOM 1986 C C . LYS A 1 247 ? 0.966 2.556 -14.129 1.00 97.12 247 LYS A C 1
ATOM 1988 O O . LYS A 1 247 ? 2.003 2.087 -13.669 1.00 97.12 247 LYS A O 1
ATOM 1993 N N . ALA A 1 248 ? -0.167 2.581 -13.436 1.00 97.50 248 ALA A N 1
ATOM 1994 C CA . ALA A 1 248 ? -0.298 1.933 -12.139 1.00 97.50 248 ALA A CA 1
ATOM 1995 C C . ALA A 1 248 ? -0.071 0.414 -12.275 1.00 97.50 248 ALA A C 1
ATOM 1997 O O . ALA A 1 248 ? -0.721 -0.243 -13.088 1.00 97.50 248 ALA A O 1
ATOM 1998 N N . GLY A 1 249 ? 0.824 -0.136 -11.459 1.00 97.19 249 GLY A N 1
ATOM 1999 C CA . GLY A 1 249 ? 1.266 -1.529 -11.484 1.00 97.19 249 GLY A CA 1
ATOM 2000 C C . GLY A 1 249 ? 2.646 -1.736 -12.113 1.00 97.19 249 GLY A C 1
ATOM 2001 O O . GLY A 1 249 ? 3.312 -2.706 -11.751 1.00 97.19 249 GLY A O 1
ATOM 2002 N N . ASP A 1 250 ? 3.100 -0.820 -12.976 1.00 98.00 250 ASP A N 1
ATOM 2003 C CA . ASP A 1 250 ? 4.420 -0.915 -13.607 1.00 98.00 250 ASP A CA 1
ATOM 2004 C C . ASP A 1 250 ? 5.540 -1.011 -12.567 1.00 98.00 250 ASP A C 1
ATOM 2006 O O . ASP A 1 250 ? 5.449 -0.481 -11.454 1.00 98.00 250 ASP A O 1
ATOM 2010 N N . PHE A 1 251 ? 6.624 -1.671 -12.950 1.00 96.94 251 PHE A N 1
ATOM 2011 C CA . PHE A 1 251 ? 7.828 -1.761 -12.141 1.00 96.94 251 PHE A CA 1
ATOM 2012 C C . PHE A 1 251 ? 8.578 -0.431 -12.201 1.00 96.94 251 PHE A C 1
ATOM 2014 O O . PHE A 1 251 ? 8.796 0.090 -13.292 1.00 96.94 251 PHE A O 1
ATOM 2021 N N . LEU A 1 252 ? 8.991 0.114 -11.054 1.00 97.50 252 LEU A N 1
ATOM 2022 C CA . LEU A 1 252 ? 9.913 1.249 -10.988 1.00 97.50 252 LEU A CA 1
ATOM 2023 C C . LEU A 1 252 ? 11.200 0.829 -10.282 1.00 97.50 252 LEU A C 1
ATOM 2025 O O . LEU A 1 252 ? 11.187 0.446 -9.111 1.00 97.50 252 LEU A O 1
ATOM 2029 N N . GLU A 1 253 ? 12.314 0.981 -10.982 1.00 96.19 253 GLU A N 1
ATOM 2030 C CA . GLU A 1 253 ? 13.654 0.737 -10.472 1.00 96.19 253 GLU A CA 1
ATOM 2031 C C . GLU A 1 253 ? 14.390 2.057 -10.252 1.00 96.19 253 GLU A C 1
ATOM 2033 O O . GLU A 1 253 ? 14.360 2.951 -11.103 1.00 96.19 253 GLU A O 1
ATOM 2038 N N . ARG A 1 254 ? 15.110 2.141 -9.131 1.00 94.81 254 ARG A N 1
ATOM 2039 C CA . ARG A 1 254 ? 16.156 3.142 -8.920 1.00 94.81 254 ARG A CA 1
ATOM 2040 C C . ARG A 1 254 ? 17.523 2.473 -8.965 1.00 94.81 254 ARG A C 1
ATOM 2042 O O . ARG A 1 254 ? 17.753 1.484 -8.266 1.00 94.81 254 ARG A O 1
ATOM 2049 N N . ARG A 1 255 ? 18.441 3.076 -9.710 1.00 93.62 255 ARG A N 1
ATOM 2050 C CA . ARG A 1 255 ? 19.848 2.698 -9.816 1.00 93.62 255 ARG A CA 1
ATOM 2051 C C . ARG A 1 255 ? 20.763 3.766 -9.223 1.00 93.62 255 ARG A C 1
ATOM 2053 O O . ARG A 1 255 ? 20.421 4.952 -9.185 1.00 93.62 255 ARG A O 1
ATOM 2060 N N . GLY A 1 256 ? 21.909 3.319 -8.725 1.00 89.19 256 GLY A N 1
ATOM 2061 C CA . GLY A 1 256 ? 22.989 4.172 -8.243 1.00 89.19 256 GLY A CA 1
ATOM 2062 C C . GLY A 1 256 ? 23.747 4.847 -9.381 1.00 89.19 256 GLY A C 1
ATOM 2063 O O . GLY A 1 256 ? 23.525 4.544 -10.552 1.00 89.19 256 GLY A O 1
ATOM 2064 N N . ALA A 1 257 ? 24.662 5.749 -9.023 1.00 82.31 257 ALA A N 1
ATOM 2065 C CA . ALA A 1 257 ? 25.482 6.479 -9.992 1.00 82.31 257 ALA A CA 1
ATOM 2066 C C . ALA A 1 257 ? 26.368 5.552 -10.839 1.00 82.31 257 ALA A C 1
ATOM 2068 O O . ALA A 1 257 ? 26.582 5.814 -12.020 1.00 82.31 257 ALA A O 1
ATOM 2069 N N . ASP A 1 258 ? 26.796 4.429 -10.261 1.00 84.38 258 ASP A N 1
ATOM 2070 C CA . ASP A 1 258 ? 27.605 3.411 -10.939 1.00 84.38 258 ASP A CA 1
ATOM 2071 C C . ASP A 1 258 ? 26.760 2.452 -11.802 1.00 84.38 258 ASP A C 1
ATOM 2073 O O . ASP A 1 258 ? 27.277 1.517 -12.408 1.00 84.38 258 ASP A O 1
ATOM 2077 N N . GLY A 1 259 ? 25.443 2.679 -11.877 1.00 84.00 259 GLY A N 1
ATOM 2078 C CA . GLY A 1 259 ? 24.497 1.848 -12.619 1.00 84.00 259 GLY A CA 1
ATOM 2079 C C . GLY A 1 259 ? 23.959 0.651 -11.834 1.00 84.00 259 GLY A C 1
ATOM 2080 O O . GLY A 1 259 ? 23.092 -0.052 -12.351 1.00 84.00 259 GLY A O 1
ATOM 2081 N N . ASP A 1 260 ? 24.404 0.438 -10.596 1.00 88.06 260 ASP A N 1
ATOM 2082 C CA . ASP A 1 260 ? 23.953 -0.669 -9.749 1.00 88.06 260 ASP A CA 1
ATOM 2083 C C . ASP A 1 260 ? 22.470 -0.561 -9.381 1.00 88.06 260 ASP A C 1
ATOM 2085 O O . ASP A 1 260 ? 21.967 0.505 -9.024 1.00 88.06 260 ASP A O 1
ATOM 2089 N N . ALA A 1 261 ? 21.764 -1.691 -9.430 1.00 88.38 261 ALA A N 1
ATOM 2090 C CA . ALA A 1 261 ? 20.363 -1.789 -9.045 1.00 88.38 261 ALA A CA 1
ATOM 2091 C C . ALA A 1 261 ? 20.194 -1.623 -7.523 1.00 88.38 261 ALA A C 1
ATOM 2093 O O . ALA A 1 261 ? 20.526 -2.522 -6.751 1.00 88.38 261 ALA A O 1
ATOM 2094 N N . GLU A 1 262 ? 19.660 -0.480 -7.084 1.00 88.12 262 GLU A N 1
ATOM 2095 C CA . GLU A 1 262 ? 19.551 -0.145 -5.659 1.00 88.12 262 GLU A CA 1
ATOM 2096 C C . GLU A 1 262 ? 18.187 -0.482 -5.066 1.00 88.12 262 GLU A C 1
ATOM 2098 O O . GLU A 1 262 ? 18.100 -0.837 -3.892 1.00 88.12 262 GLU A O 1
ATOM 2103 N N . HIS A 1 263 ? 17.105 -0.281 -5.826 1.00 90.88 263 HIS A N 1
ATOM 2104 C CA . HIS A 1 263 ? 15.764 -0.350 -5.253 1.00 90.88 263 HIS A CA 1
ATOM 2105 C C . HIS A 1 263 ? 14.677 -0.696 -6.268 1.00 90.88 263 HIS A C 1
ATOM 2107 O O . HIS A 1 263 ? 14.696 -0.203 -7.395 1.00 90.88 263 HIS A O 1
ATOM 2113 N N . ALA A 1 264 ? 13.701 -1.484 -5.822 1.00 92.00 264 ALA A N 1
ATOM 2114 C CA . ALA A 1 264 ? 12.542 -1.939 -6.584 1.00 92.00 264 ALA A CA 1
ATOM 2115 C C . ALA A 1 264 ? 11.238 -1.459 -5.930 1.00 92.00 264 ALA A C 1
ATOM 2117 O O . ALA A 1 264 ? 11.061 -1.554 -4.715 1.00 92.00 264 ALA A O 1
ATOM 2118 N N . MET A 1 265 ? 10.325 -0.930 -6.740 1.00 95.25 265 MET A N 1
ATOM 2119 C CA . MET A 1 265 ? 9.045 -0.365 -6.305 1.00 95.25 265 MET A CA 1
ATOM 2120 C C . MET A 1 265 ? 7.946 -0.704 -7.320 1.00 95.25 265 MET A C 1
ATOM 2122 O O . MET A 1 265 ? 8.235 -0.997 -8.480 1.00 95.25 265 MET A O 1
ATOM 2126 N N . ILE A 1 266 ? 6.679 -0.618 -6.901 1.00 96.69 266 ILE A N 1
ATOM 2127 C CA . ILE A 1 266 ? 5.524 -0.758 -7.804 1.00 96.69 266 ILE A CA 1
ATOM 2128 C C . ILE A 1 266 ? 4.878 0.615 -7.994 1.00 96.69 266 ILE A C 1
ATOM 2130 O O . ILE A 1 266 ? 4.473 1.259 -7.024 1.00 96.69 266 ILE A O 1
ATOM 2134 N N . MET A 1 267 ? 4.770 1.069 -9.239 1.00 97.88 267 MET A N 1
ATOM 2135 C CA . MET A 1 267 ? 4.163 2.343 -9.608 1.00 97.88 267 MET A CA 1
ATOM 2136 C C . MET A 1 267 ? 2.690 2.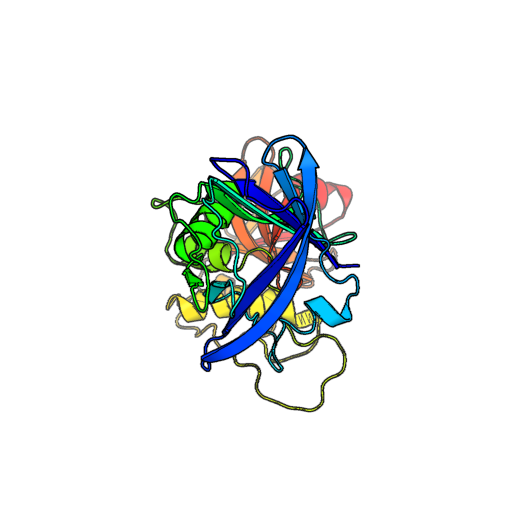379 -9.190 1.00 97.88 267 MET A C 1
ATOM 2138 O O . MET A 1 267 ? 1.922 1.476 -9.510 1.00 97.88 267 MET A O 1
ATOM 2142 N N . LEU A 1 268 ? 2.264 3.439 -8.507 1.00 97.31 268 LEU A N 1
ATOM 2143 C CA . LEU A 1 268 ? 0.844 3.731 -8.294 1.00 97.31 268 LEU A CA 1
ATOM 2144 C C . LEU A 1 268 ? 0.379 4.826 -9.255 1.00 97.31 268 LEU A C 1
ATOM 2146 O O . LEU A 1 268 ? -0.675 4.702 -9.870 1.00 97.31 268 LEU A O 1
ATOM 2150 N N . ARG A 1 269 ? 1.170 5.892 -9.410 1.00 96.00 269 ARG A N 1
ATOM 2151 C CA . ARG A 1 269 ? 0.842 7.017 -10.291 1.00 96.00 269 ARG A CA 1
ATOM 2152 C C . ARG A 1 269 ? 2.102 7.724 -10.769 1.00 96.00 269 ARG A C 1
ATOM 2154 O O . ARG A 1 269 ? 2.996 7.988 -9.971 1.00 96.00 269 ARG A O 1
ATOM 2161 N N . TRP A 1 270 ? 2.107 8.116 -12.038 1.00 97.06 270 TRP A N 1
ATOM 2162 C CA . TRP A 1 270 ? 3.090 9.027 -12.614 1.00 97.06 270 TRP A CA 1
ATOM 2163 C C . TRP A 1 270 ? 2.483 10.420 -12.803 1.00 97.06 270 TRP A C 1
ATOM 2165 O O . TRP A 1 270 ? 1.411 10.560 -13.390 1.00 97.06 270 TRP A O 1
ATOM 2175 N N . ASP A 1 271 ? 3.167 11.448 -12.309 1.00 95.31 271 ASP A N 1
ATOM 2176 C CA . ASP A 1 271 ? 2.857 12.852 -12.558 1.00 95.31 271 ASP A CA 1
ATOM 2177 C C . ASP A 1 271 ? 3.864 13.404 -13.571 1.00 95.31 271 ASP A C 1
ATOM 2179 O O . ASP A 1 271 ? 4.995 13.745 -13.226 1.00 95.31 271 ASP A O 1
ATOM 2183 N N . ALA A 1 272 ? 3.453 13.494 -14.837 1.00 94.25 272 ALA A N 1
ATOM 2184 C CA . ALA A 1 272 ? 4.310 13.977 -15.917 1.00 94.25 272 ALA A CA 1
ATOM 2185 C C . ALA A 1 272 ? 4.669 15.468 -15.790 1.00 94.25 272 ALA A C 1
ATOM 2187 O O . ALA A 1 272 ? 5.740 15.878 -16.240 1.00 94.25 272 ALA A O 1
ATOM 2188 N N . ALA A 1 273 ? 3.801 16.279 -15.173 1.00 93.31 273 ALA A N 1
ATOM 2189 C CA . ALA A 1 273 ? 4.028 17.714 -15.028 1.00 93.31 273 ALA A CA 1
ATOM 2190 C C . ALA A 1 273 ? 5.149 17.985 -14.018 1.00 93.31 273 ALA A C 1
ATOM 2192 O O . ALA A 1 273 ? 6.059 18.770 -14.292 1.00 93.31 273 ALA A O 1
ATOM 2193 N N . ASN A 1 274 ? 5.111 17.287 -12.880 1.00 93.62 274 ASN A N 1
ATOM 2194 C CA . ASN A 1 274 ? 6.132 17.395 -11.838 1.00 93.62 274 ASN A CA 1
ATOM 2195 C C . ASN A 1 274 ? 7.303 16.413 -12.029 1.00 93.62 274 ASN A C 1
ATOM 2197 O O . ASN A 1 274 ? 8.338 16.581 -11.390 1.00 93.62 274 ASN A O 1
ATOM 2201 N N . ARG A 1 275 ? 7.170 15.422 -12.923 1.00 95.75 275 ARG A N 1
ATOM 2202 C CA . ARG A 1 275 ? 8.142 14.331 -13.149 1.00 95.75 275 ARG A CA 1
ATOM 2203 C C . ARG A 1 275 ? 8.394 13.530 -11.869 1.00 95.75 275 ARG A C 1
ATOM 2205 O O . ARG A 1 275 ? 9.525 13.161 -11.543 1.00 95.75 275 ARG A O 1
ATOM 2212 N N . GLU A 1 276 ? 7.315 13.307 -11.127 1.00 95.81 276 GLU A N 1
ATOM 2213 C CA . GLU A 1 276 ? 7.301 12.612 -9.844 1.00 95.81 276 GLU A CA 1
ATOM 2214 C C . GLU A 1 276 ? 6.471 11.328 -9.967 1.00 95.81 276 GLU A C 1
ATOM 2216 O O . GLU A 1 276 ? 5.428 11.295 -10.619 1.00 95.81 276 GLU A O 1
ATOM 2221 N N . ALA A 1 277 ? 6.910 10.267 -9.300 1.00 96.62 277 ALA A N 1
ATOM 2222 C CA . ALA A 1 277 ? 6.138 9.046 -9.132 1.00 96.62 277 ALA A CA 1
ATOM 2223 C C . ALA A 1 277 ? 5.610 8.946 -7.698 1.00 96.62 277 ALA A C 1
ATOM 2225 O O . ALA A 1 277 ? 6.314 9.269 -6.737 1.00 96.62 277 ALA A O 1
ATOM 2226 N N . ILE A 1 278 ? 4.385 8.450 -7.554 1.00 96.06 278 ILE A N 1
ATOM 2227 C CA . ILE A 1 278 ? 3.898 7.858 -6.310 1.00 96.06 278 ILE A CA 1
ATOM 2228 C C . ILE A 1 278 ? 3.956 6.349 -6.487 1.00 96.06 278 ILE A C 1
ATOM 2230 O O . ILE A 1 278 ? 3.443 5.818 -7.474 1.00 96.06 278 ILE A O 1
ATOM 2234 N N . VAL A 1 279 ? 4.576 5.663 -5.536 1.00 96.06 279 VAL A N 1
ATOM 2235 C CA . VAL A 1 279 ? 4.823 4.223 -5.609 1.00 96.06 279 VAL A CA 1
ATOM 2236 C C . VAL A 1 279 ? 4.439 3.527 -4.318 1.00 96.06 279 VAL A C 1
ATOM 2238 O O . VAL A 1 279 ? 4.519 4.122 -3.242 1.00 96.06 279 VAL A O 1
ATOM 2241 N N . PHE A 1 280 ? 4.094 2.249 -4.421 1.00 93.50 280 PHE A N 1
ATOM 2242 C CA . PHE A 1 280 ? 4.155 1.347 -3.284 1.00 93.50 280 PHE A CA 1
ATOM 2243 C C . PHE A 1 280 ? 5.612 0.981 -3.020 1.00 93.50 280 PHE A C 1
ATOM 2245 O O . PHE A 1 280 ? 6.318 0.471 -3.894 1.00 93.50 280 PHE A O 1
ATOM 2252 N N . ASN A 1 281 ? 6.038 1.252 -1.795 1.00 87.38 281 ASN A N 1
ATOM 2253 C CA . ASN A 1 281 ? 7.348 0.932 -1.268 1.00 87.38 281 ASN A CA 1
ATOM 2254 C C . ASN A 1 281 ? 7.189 -0.111 -0.169 1.00 87.38 281 ASN A C 1
ATOM 2256 O O . ASN A 1 281 ? 6.271 -0.003 0.638 1.00 87.38 281 ASN A O 1
ATOM 2260 N N . GLY A 1 282 ? 8.075 -1.094 -0.113 1.00 80.69 282 GLY A N 1
ATOM 2261 C CA . GLY A 1 282 ? 8.000 -2.147 0.883 1.00 80.69 282 GLY A CA 1
ATOM 2262 C C . GLY A 1 282 ? 9.329 -2.876 1.066 1.00 80.69 282 GLY A C 1
ATOM 2263 O O . GLY A 1 282 ? 10.309 -2.542 0.399 1.00 80.69 282 GLY A O 1
ATOM 2264 N N . PRO A 1 283 ? 9.368 -3.870 1.965 1.00 68.38 283 PRO A N 1
ATOM 2265 C CA . PRO A 1 283 ? 8.230 -4.352 2.742 1.00 68.38 283 PRO A CA 1
ATOM 2266 C C . PRO A 1 283 ? 8.180 -3.862 4.204 1.00 68.38 283 PRO A C 1
ATOM 2268 O O . PRO A 1 283 ? 7.305 -4.308 4.942 1.00 68.38 283 PRO A O 1
ATOM 2271 N N . TRP A 1 284 ? 9.057 -2.945 4.635 1.00 69.12 284 TRP A N 1
ATOM 2272 C CA . TRP A 1 284 ? 9.110 -2.433 6.019 1.00 69.12 284 TRP A CA 1
ATOM 2273 C C . TRP A 1 284 ? 8.887 -0.915 6.142 1.00 69.12 284 TRP A C 1
ATOM 2275 O O . TRP A 1 284 ? 9.847 -0.146 6.094 1.00 69.12 284 TRP A O 1
ATOM 2285 N N . PRO A 1 285 ? 7.638 -0.475 6.377 1.00 75.00 285 PRO A N 1
ATOM 2286 C CA . PRO A 1 285 ? 6.392 -1.176 6.056 1.00 75.00 285 PRO A CA 1
ATOM 2287 C C . PRO A 1 285 ? 6.079 -1.096 4.557 1.00 75.00 285 PRO A C 1
ATOM 2289 O O . PRO A 1 285 ? 6.730 -0.367 3.806 1.00 75.00 285 PRO A O 1
ATOM 2292 N N . VAL A 1 286 ? 5.026 -1.787 4.121 1.00 84.25 286 VAL A N 1
ATOM 2293 C CA . VAL A 1 286 ? 4.373 -1.441 2.857 1.00 84.25 286 VAL A CA 1
ATOM 2294 C C . VAL A 1 286 ? 3.707 -0.071 3.022 1.00 84.25 286 VAL A C 1
ATOM 2296 O O . VAL A 1 286 ? 2.766 0.082 3.800 1.00 84.25 286 VAL A O 1
ATOM 2299 N N . THR A 1 287 ? 4.195 0.935 2.309 1.00 87.69 287 THR A N 1
ATOM 2300 C CA . THR A 1 287 ? 3.719 2.323 2.382 1.00 87.69 287 THR A CA 1
ATOM 2301 C C . THR A 1 287 ? 3.728 2.979 1.004 1.00 87.69 287 THR A C 1
ATOM 2303 O O . THR A 1 287 ? 4.163 2.382 0.017 1.00 87.69 287 THR A O 1
ATOM 2306 N N . LEU A 1 288 ? 3.234 4.211 0.926 1.00 92.00 288 LEU A N 1
ATOM 2307 C CA . LEU A 1 288 ? 3.365 5.047 -0.256 1.00 92.00 288 LEU A CA 1
ATOM 2308 C C . LEU A 1 288 ? 4.588 5.939 -0.139 1.00 92.00 288 LEU A C 1
ATOM 2310 O O . LEU A 1 288 ? 4.849 6.529 0.904 1.00 92.00 288 LEU A O 1
ATOM 2314 N N . ARG A 1 289 ? 5.316 6.078 -1.239 1.00 91.19 289 ARG A N 1
ATOM 2315 C CA . ARG A 1 289 ? 6.471 6.964 -1.324 1.00 91.19 289 ARG A CA 1
ATOM 2316 C C . ARG A 1 289 ? 6.349 7.866 -2.536 1.00 91.19 289 ARG A C 1
ATOM 2318 O O . ARG A 1 289 ? 5.932 7.433 -3.608 1.00 91.19 289 ARG A O 1
ATOM 2325 N N . ARG A 1 290 ? 6.781 9.112 -2.369 1.00 93.94 290 ARG A N 1
ATOM 2326 C CA . ARG A 1 290 ? 7.071 10.019 -3.473 1.00 93.94 290 ARG A CA 1
ATOM 2327 C C . ARG A 1 290 ? 8.514 9.842 -3.937 1.00 93.94 290 ARG A C 1
ATOM 2329 O O . ARG A 1 290 ? 9.448 9.896 -3.133 1.00 93.94 290 ARG A O 1
ATOM 2336 N N . VAL A 1 291 ? 8.685 9.673 -5.241 1.00 94.62 291 VAL A N 1
ATOM 2337 C CA . VAL A 1 291 ? 9.978 9.578 -5.921 1.00 94.62 291 VAL A CA 1
ATOM 2338 C C . VAL A 1 291 ? 10.077 10.730 -6.907 1.00 94.62 291 VAL A C 1
ATOM 2340 O O . VAL A 1 291 ? 9.300 10.814 -7.856 1.00 94.62 291 VAL A O 1
ATOM 2343 N N . LYS A 1 292 ? 11.026 11.636 -6.682 1.00 94.44 292 LYS A N 1
ATOM 2344 C CA . LYS A 1 292 ? 11.240 12.785 -7.562 1.00 94.44 292 LYS A CA 1
ATOM 2345 C C . LYS A 1 292 ? 12.233 12.419 -8.660 1.00 94.44 292 LYS A C 1
ATOM 2347 O O . LYS A 1 292 ? 13.390 12.814 -8.598 1.00 94.44 292 LYS A O 1
ATOM 2352 N N . VAL A 1 293 ? 11.787 11.618 -9.625 1.00 95.19 293 VAL A N 1
ATOM 2353 C CA . VAL A 1 293 ? 12.648 10.963 -10.628 1.00 95.19 293 VAL A CA 1
ATOM 2354 C C . VAL A 1 293 ? 13.635 11.941 -11.272 1.00 95.19 293 VAL A C 1
ATOM 2356 O O . VAL A 1 293 ? 14.838 11.710 -11.244 1.00 95.19 293 VAL A O 1
ATOM 2359 N N . HIS A 1 294 ? 13.136 13.068 -11.780 1.00 94.31 294 HIS A N 1
ATOM 2360 C CA . HIS A 1 294 ? 13.971 14.056 -12.464 1.00 94.31 294 HIS A CA 1
ATOM 2361 C C . HIS A 1 294 ? 14.948 14.794 -11.533 1.00 94.31 294 HIS A C 1
ATOM 2363 O O . HIS A 1 294 ? 16.106 14.977 -11.892 1.00 94.31 294 HIS A O 1
ATOM 2369 N N . GLU A 1 295 ? 14.495 15.207 -10.345 1.00 92.88 295 GLU A N 1
ATOM 2370 C CA . GLU A 1 295 ? 15.345 15.884 -9.348 1.00 92.88 295 GLU A CA 1
ATOM 2371 C C . GLU A 1 295 ? 16.458 14.944 -8.864 1.00 92.88 295 GLU A C 1
ATOM 2373 O O . GLU A 1 295 ? 17.619 15.325 -8.806 1.00 92.88 295 GLU A O 1
ATOM 2378 N N . GLU A 1 296 ? 16.132 13.683 -8.571 1.00 92.56 296 GLU A N 1
ATOM 2379 C CA . GLU A 1 296 ? 17.117 12.710 -8.097 1.00 92.56 296 GLU A CA 1
ATOM 2380 C C . GLU A 1 296 ? 18.127 12.293 -9.180 1.00 92.56 296 GLU A C 1
ATOM 2382 O O . GLU A 1 296 ? 19.275 12.000 -8.846 1.00 92.56 296 GLU A O 1
ATOM 2387 N N . GLU A 1 297 ? 17.748 12.290 -10.461 1.00 90.50 297 GLU A N 1
ATOM 2388 C CA . GLU A 1 297 ? 18.702 12.060 -11.555 1.00 90.50 297 GLU A CA 1
ATOM 2389 C C . GLU A 1 297 ? 19.708 13.211 -11.684 1.00 90.50 297 GLU A C 1
ATOM 2391 O O . GLU A 1 297 ? 20.909 12.962 -11.776 1.00 90.50 297 GLU A O 1
ATOM 2396 N N . ILE A 1 298 ? 19.242 14.464 -11.629 1.00 90.31 298 ILE A N 1
ATOM 2397 C CA . ILE A 1 298 ? 20.109 15.647 -11.751 1.00 90.31 298 ILE A CA 1
ATOM 2398 C C . ILE A 1 298 ? 20.987 15.821 -10.510 1.00 90.31 298 ILE A C 1
ATOM 2400 O O . ILE A 1 298 ? 22.202 15.966 -10.626 1.00 90.31 298 ILE A O 1
ATOM 2404 N N . ASP A 1 299 ? 20.378 15.803 -9.325 1.00 89.69 299 ASP A N 1
ATOM 2405 C CA . ASP A 1 299 ? 21.034 16.269 -8.101 1.00 89.69 299 ASP A CA 1
ATOM 2406 C C . ASP A 1 299 ? 21.772 15.149 -7.363 1.00 89.69 299 ASP A C 1
ATOM 2408 O O . ASP A 1 299 ? 22.653 15.411 -6.544 1.00 89.69 299 ASP A O 1
ATOM 2412 N N . LYS A 1 300 ? 21.395 13.887 -7.608 1.00 86.00 300 LYS A N 1
ATOM 2413 C CA . LYS A 1 300 ? 21.922 12.724 -6.872 1.00 86.00 300 LYS A CA 1
ATOM 2414 C C . LYS A 1 300 ? 22.564 11.676 -7.776 1.00 86.00 300 LYS A C 1
ATOM 2416 O O . LYS A 1 300 ? 22.931 10.612 -7.275 1.00 86.00 300 LYS A O 1
ATOM 2421 N N . GLY A 1 301 ? 22.666 11.950 -9.080 1.00 87.94 301 GLY A N 1
ATOM 2422 C CA . GLY A 1 301 ? 23.239 11.035 -10.066 1.00 87.94 301 GLY A CA 1
ATOM 2423 C C . GLY A 1 301 ? 22.525 9.686 -10.122 1.00 87.94 301 GLY A C 1
ATOM 2424 O O . GLY A 1 301 ? 23.165 8.670 -10.369 1.00 87.94 301 GLY A O 1
ATOM 2425 N N . LYS A 1 302 ? 21.225 9.640 -9.805 1.00 92.19 302 LYS A N 1
ATOM 2426 C CA . LYS A 1 302 ? 20.443 8.397 -9.846 1.00 92.19 302 LYS A CA 1
ATOM 2427 C C . LYS A 1 302 ? 19.974 8.105 -11.260 1.00 92.19 302 LYS A C 1
ATOM 2429 O O . LYS A 1 302 ? 19.660 9.020 -12.005 1.00 92.19 302 LYS A O 1
ATOM 2434 N N . ASP A 1 303 ? 19.857 6.832 -11.603 1.00 93.75 303 ASP A N 1
ATOM 2435 C CA . ASP A 1 303 ? 19.248 6.410 -12.864 1.00 93.75 303 ASP A CA 1
ATOM 2436 C C . ASP A 1 303 ? 17.931 5.682 -12.583 1.00 93.75 303 ASP A C 1
ATOM 2438 O O . ASP A 1 303 ? 17.777 5.022 -11.553 1.00 93.75 303 ASP A O 1
ATOM 2442 N N . TYR A 1 304 ? 16.954 5.841 -13.468 1.00 96.81 304 TYR A N 1
ATOM 2443 C CA . TYR A 1 304 ? 15.603 5.335 -13.251 1.00 96.81 304 TYR A CA 1
ATOM 2444 C C . TYR A 1 304 ? 15.100 4.568 -14.461 1.00 96.81 304 TYR A C 1
ATOM 2446 O O . TYR A 1 304 ? 15.182 5.038 -15.598 1.00 96.81 304 TYR A O 1
ATOM 2454 N N . TRP A 1 305 ? 14.506 3.410 -14.186 1.00 97.56 305 TRP A N 1
ATOM 2455 C CA . TRP A 1 305 ? 13.927 2.539 -15.199 1.00 97.56 305 TRP A CA 1
ATOM 2456 C C . TRP A 1 305 ? 12.505 2.149 -14.833 1.00 97.56 305 TRP A C 1
ATOM 2458 O O . TRP A 1 305 ? 12.190 1.905 -13.670 1.00 97.56 305 TRP A O 1
ATOM 2468 N N . VAL A 1 306 ? 11.655 2.067 -15.850 1.00 98.00 306 VAL A N 1
ATOM 2469 C CA . VAL A 1 306 ? 10.302 1.535 -15.753 1.00 98.00 306 VAL A CA 1
ATOM 2470 C C . VAL A 1 306 ? 10.211 0.242 -16.544 1.00 98.00 306 VAL A C 1
ATOM 2472 O O . VAL A 1 306 ? 10.555 0.206 -17.725 1.00 98.00 306 VAL A O 1
ATOM 2475 N N . GLY A 1 307 ? 9.724 -0.809 -15.892 1.00 97.00 307 GLY A N 1
ATOM 2476 C CA . GLY A 1 307 ? 9.310 -2.047 -16.538 1.00 97.00 307 GLY A CA 1
ATOM 2477 C C . GLY A 1 307 ? 7.809 -2.019 -16.802 1.00 97.00 307 GLY A C 1
ATOM 2478 O O . GLY A 1 307 ? 7.019 -1.991 -15.857 1.00 97.00 307 GLY A O 1
ATOM 2479 N N . ARG A 1 308 ? 7.412 -2.013 -18.078 1.00 96.56 308 ARG A N 1
ATOM 2480 C CA . ARG A 1 308 ? 6.001 -2.061 -18.483 1.00 96.56 308 ARG A CA 1
ATOM 2481 C C . ARG A 1 308 ? 5.439 -3.464 -18.262 1.00 96.56 308 ARG A C 1
ATOM 2483 O O . ARG A 1 308 ? 5.954 -4.413 -18.860 1.00 96.56 308 ARG A O 1
ATOM 2490 N N . ILE A 1 309 ? 4.365 -3.580 -17.485 1.00 92.44 309 ILE A N 1
ATOM 2491 C CA . ILE A 1 309 ? 3.619 -4.842 -17.323 1.00 92.44 309 ILE A CA 1
ATOM 2492 C C . ILE A 1 309 ? 2.546 -5.025 -18.401 1.00 92.44 309 ILE A C 1
ATOM 2494 O O . ILE A 1 309 ? 1.957 -4.019 -18.859 1.00 92.44 309 ILE A O 1
#

pLDDT: mean 84.02, std 15.68, range [32.78, 98.12]

Radius of gyration: 21.4 Å; chains: 1; bounding box: 53×39×62 Å

Organism: NCBI:txid391625